Protein AF-A0A2P7AUW8-F1 (afdb_monomer_lite)

Organism: NCBI:txid1149773

Structure (mmCIF, N/CA/C/O backbone):
data_AF-A0A2P7AUW8-F1
#
_entry.id   AF-A0A2P7AUW8-F1
#
loop_
_atom_site.group_PDB
_atom_site.id
_atom_site.type_symbol
_atom_site.label_atom_id
_atom_site.label_alt_id
_atom_site.label_comp_id
_atom_site.label_asym_id
_atom_site.label_entity_id
_atom_site.label_seq_id
_atom_site.pdbx_PDB_ins_code
_atom_site.Cartn_x
_atom_site.Cartn_y
_atom_site.Cartn_z
_atom_site.occupancy
_atom_site.B_iso_or_equiv
_atom_site.auth_seq_id
_atom_site.auth_comp_id
_atom_site.auth_asym_id
_atom_site.auth_atom_id
_atom_site.pdbx_PDB_model_num
ATOM 1 N N . MET A 1 1 ? 1.286 -46.688 19.869 1.00 37.31 1 MET A N 1
ATOM 2 C CA . MET A 1 1 ? 1.796 -45.312 20.026 1.00 37.31 1 MET A CA 1
ATOM 3 C C . MET A 1 1 ? 1.889 -44.728 18.633 1.00 37.31 1 MET A C 1
ATOM 5 O O . MET A 1 1 ? 2.760 -45.142 17.884 1.00 37.31 1 MET A O 1
ATOM 9 N N . LEU A 1 2 ? 0.905 -43.917 18.247 1.00 33.56 2 LEU A N 1
ATOM 10 C CA . LEU A 1 2 ? 0.908 -43.191 16.979 1.00 33.56 2 LEU A CA 1
ATOM 11 C C . LEU A 1 2 ? 1.381 -41.776 17.293 1.00 33.56 2 LEU A C 1
ATOM 13 O O . LEU A 1 2 ? 0.767 -41.088 18.106 1.00 33.56 2 LEU A O 1
ATOM 17 N N . ASP A 1 3 ? 2.522 -41.433 16.713 1.00 31.91 3 ASP A N 1
ATOM 18 C CA . ASP A 1 3 ? 3.161 -40.131 16.798 1.00 31.91 3 ASP A CA 1
ATOM 19 C C . ASP A 1 3 ? 2.387 -39.161 15.895 1.00 31.91 3 ASP A C 1
ATOM 21 O O . ASP A 1 3 ? 2.374 -39.298 14.670 1.00 31.91 3 ASP A O 1
ATOM 25 N N . ASN A 1 4 ? 1.647 -38.244 16.517 1.00 38.72 4 ASN A N 1
ATOM 26 C CA . ASN A 1 4 ? 0.950 -37.160 15.836 1.00 38.72 4 ASN A CA 1
ATOM 27 C C . ASN A 1 4 ? 1.954 -36.026 15.625 1.00 38.72 4 ASN A C 1
ATOM 29 O O . ASN A 1 4 ? 2.014 -35.094 16.427 1.00 38.72 4 ASN A O 1
ATOM 33 N N . SER A 1 5 ? 2.736 -36.101 14.548 1.00 38.19 5 SER A N 1
ATOM 34 C CA . SER A 1 5 ? 3.552 -34.972 14.113 1.00 38.19 5 SER A CA 1
ATOM 35 C C . SER A 1 5 ? 2.637 -33.837 13.657 1.00 38.19 5 SER A C 1
ATOM 37 O O . SER A 1 5 ? 1.855 -33.972 12.712 1.00 38.19 5 SER A O 1
ATOM 39 N N . GLU A 1 6 ? 2.737 -32.740 14.391 1.00 37.38 6 GLU A N 1
ATOM 40 C CA . GLU A 1 6 ? 2.013 -31.490 14.253 1.00 37.38 6 GLU A CA 1
ATOM 41 C C . GLU A 1 6 ? 1.978 -30.986 12.804 1.00 37.38 6 GLU A C 1
ATOM 43 O O . GLU A 1 6 ? 3.002 -30.832 12.138 1.00 37.38 6 GLU A O 1
ATOM 48 N N . ASN A 1 7 ? 0.769 -30.665 12.334 1.00 37.12 7 ASN A N 1
ATOM 49 C CA . ASN A 1 7 ? 0.559 -29.814 11.172 1.00 37.12 7 ASN A CA 1
ATOM 50 C C . ASN A 1 7 ? 1.176 -28.440 11.463 1.00 37.12 7 ASN A C 1
ATOM 52 O O . ASN A 1 7 ? 0.519 -27.563 12.034 1.00 37.12 7 ASN A O 1
ATOM 56 N N . GLY A 1 8 ? 2.430 -28.257 11.054 1.00 34.75 8 GLY A N 1
ATOM 57 C CA . GLY A 1 8 ? 3.063 -26.957 10.922 1.00 34.75 8 GLY A CA 1
ATOM 58 C C . GLY A 1 8 ? 2.271 -26.122 9.926 1.00 34.75 8 GLY A C 1
ATOM 59 O O . GLY A 1 8 ? 2.509 -26.174 8.723 1.00 34.75 8 GLY A O 1
ATOM 60 N N . LYS A 1 9 ? 1.295 -25.359 10.423 1.00 35.97 9 LYS A N 1
ATOM 61 C CA . LYS A 1 9 ? 0.763 -24.211 9.696 1.00 35.97 9 LYS A CA 1
ATOM 62 C C . LYS A 1 9 ? 1.928 -23.242 9.561 1.00 35.97 9 LYS A C 1
ATOM 64 O O . LYS A 1 9 ? 2.207 -22.506 10.504 1.00 35.97 9 LYS A O 1
ATOM 69 N N . GLU A 1 10 ? 2.630 -23.287 8.430 1.00 35.06 10 GLU A N 1
ATOM 70 C CA . GLU A 1 10 ? 3.545 -22.218 8.050 1.00 35.06 10 GLU A CA 1
ATOM 71 C C . GLU A 1 10 ? 2.768 -20.910 8.174 1.00 35.06 10 GLU A C 1
ATOM 73 O O . GLU A 1 10 ? 1.783 -20.664 7.472 1.00 35.06 10 GLU A O 1
ATOM 78 N N . THR A 1 11 ? 3.154 -20.097 9.152 1.00 39.44 11 THR A N 1
ATOM 79 C CA . THR A 1 11 ? 2.700 -18.721 9.228 1.00 39.44 11 THR A CA 1
ATOM 80 C C . THR A 1 11 ? 3.088 -18.059 7.909 1.00 39.44 11 THR A C 1
ATOM 82 O O . THR A 1 11 ? 4.243 -18.197 7.494 1.00 39.44 11 THR A O 1
ATOM 85 N N . PRO A 1 12 ? 2.157 -17.378 7.215 1.00 44.75 12 PRO A N 1
ATOM 86 C CA . PRO A 1 12 ? 2.484 -16.717 5.963 1.00 44.75 12 PRO A CA 1
ATOM 87 C C . PRO A 1 12 ? 3.686 -15.805 6.195 1.00 44.75 12 PRO A C 1
ATOM 89 O O . PRO A 1 12 ? 3.695 -14.976 7.107 1.00 44.75 12 PRO A O 1
ATOM 92 N N . LYS A 1 13 ? 4.745 -16.038 5.423 1.00 58.53 13 LYS A N 1
ATOM 93 C CA . LYS A 1 13 ? 6.029 -15.371 5.602 1.00 58.53 13 LYS A CA 1
ATOM 94 C C . LYS A 1 13 ? 5.880 -13.931 5.113 1.00 58.53 13 LYS A C 1
ATOM 96 O O . LYS A 1 13 ? 5.975 -13.656 3.923 1.00 58.53 13 LYS A O 1
ATOM 101 N N . PHE A 1 14 ? 5.551 -13.022 6.024 1.00 76.94 14 PHE A N 1
ATOM 102 C CA . PHE A 1 14 ? 5.447 -11.598 5.711 1.00 76.94 14 PHE A CA 1
ATOM 103 C C . PHE A 1 14 ? 6.831 -11.011 5.438 1.00 76.94 14 PHE A C 1
ATOM 105 O O . PHE A 1 14 ? 7.835 -11.486 5.977 1.00 76.94 14 PHE A O 1
ATOM 112 N N . THR A 1 15 ? 6.887 -9.941 4.646 1.00 81.62 15 THR A N 1
ATOM 113 C CA . THR A 1 15 ? 8.135 -9.193 4.502 1.00 81.62 15 THR A CA 1
ATOM 114 C C . THR A 1 15 ? 8.471 -8.504 5.826 1.00 81.62 15 THR A C 1
ATOM 116 O O . THR A 1 15 ? 7.587 -8.045 6.558 1.00 81.62 15 THR A O 1
ATOM 119 N N . THR A 1 16 ? 9.761 -8.426 6.156 1.00 85.25 16 THR A N 1
ATOM 120 C CA . THR A 1 16 ? 10.225 -7.712 7.355 1.00 85.25 16 THR A CA 1
ATOM 121 C C . THR A 1 16 ? 9.757 -6.255 7.334 1.00 85.25 16 THR A C 1
ATOM 123 O O . THR A 1 16 ? 9.272 -5.763 8.350 1.00 85.25 16 THR A O 1
ATOM 126 N N . GLY A 1 17 ? 9.794 -5.608 6.160 1.00 86.50 17 GLY A N 1
ATOM 127 C CA . GLY A 1 17 ? 9.340 -4.230 5.979 1.00 86.50 17 GLY A CA 1
ATOM 128 C C . GLY A 1 17 ? 7.864 -4.026 6.331 1.00 86.50 17 GLY A C 1
ATOM 129 O O . GLY A 1 17 ? 7.540 -3.090 7.058 1.00 86.50 17 GLY A O 1
ATOM 130 N N . TYR A 1 18 ? 6.967 -4.912 5.883 1.00 92.25 18 TYR A N 1
ATOM 131 C CA . TYR A 1 18 ? 5.547 -4.842 6.252 1.00 92.25 18 TYR A CA 1
ATOM 132 C C . TYR A 1 18 ? 5.346 -4.966 7.771 1.00 92.25 18 TYR A C 1
ATOM 134 O O . TYR A 1 18 ? 4.628 -4.162 8.369 1.00 92.25 18 TYR A O 1
ATOM 142 N N . ASN A 1 19 ? 5.998 -5.947 8.403 1.00 90.88 19 ASN A N 1
ATOM 143 C CA . ASN A 1 19 ? 5.852 -6.192 9.841 1.00 90.88 19 ASN A CA 1
ATOM 144 C C . ASN A 1 19 ? 6.306 -4.995 10.679 1.00 90.88 19 ASN A C 1
ATOM 146 O O . ASN A 1 19 ? 5.606 -4.579 11.604 1.00 90.88 19 ASN A O 1
ATOM 150 N N . GLU A 1 20 ? 7.467 -4.430 10.352 1.00 90.81 20 GLU A N 1
ATOM 151 C CA . GLU A 1 20 ? 7.989 -3.244 11.028 1.00 90.81 20 GLU A CA 1
ATOM 152 C C . GLU A 1 20 ? 7.049 -2.052 10.833 1.00 90.81 20 GLU A C 1
ATOM 154 O O . GLU A 1 20 ? 6.682 -1.391 11.809 1.00 90.81 20 GLU A O 1
ATOM 159 N N . GLU A 1 21 ? 6.587 -1.826 9.599 1.00 92.44 21 GLU A N 1
ATOM 160 C CA . GLU A 1 21 ? 5.723 -0.697 9.272 1.00 92.44 21 GLU A CA 1
ATOM 161 C C . GLU A 1 21 ? 4.383 -0.762 10.022 1.00 92.44 21 GLU A C 1
ATOM 163 O O . GLU A 1 21 ? 3.926 0.270 10.512 1.00 92.44 21 GLU A O 1
ATOM 168 N N . PHE A 1 22 ? 3.751 -1.933 10.152 1.00 94.50 22 PHE A N 1
ATOM 169 C CA . PHE A 1 22 ? 2.433 -2.071 10.793 1.00 94.50 22 PHE A CA 1
ATOM 170 C C . PHE A 1 22 ? 2.474 -2.376 12.298 1.00 94.50 22 PHE A C 1
ATOM 172 O O . PHE A 1 22 ? 1.431 -2.330 12.955 1.00 94.50 22 PHE A O 1
ATOM 179 N N . SER A 1 23 ? 3.658 -2.587 12.878 1.00 93.69 23 SER A N 1
ATOM 180 C CA . SER A 1 23 ? 3.827 -2.854 14.316 1.00 93.69 23 SER A CA 1
ATOM 181 C C . SER A 1 23 ? 3.218 -1.772 15.222 1.00 93.69 23 SER A C 1
ATOM 183 O O . SER A 1 23 ? 2.702 -2.065 16.302 1.00 93.69 23 SER A O 1
ATOM 185 N N . ASN A 1 24 ? 3.217 -0.510 14.782 1.00 92.06 24 ASN A N 1
ATOM 186 C CA . ASN A 1 24 ? 2.641 0.601 15.539 1.00 92.06 24 ASN A CA 1
ATOM 187 C C . ASN A 1 24 ? 1.105 0.529 15.635 1.00 92.06 24 ASN A C 1
ATOM 189 O O . ASN A 1 24 ? 0.538 0.917 16.655 1.00 92.06 24 ASN A O 1
ATOM 193 N N . ILE A 1 25 ? 0.437 -0.004 14.612 1.00 93.56 25 ILE A N 1
ATOM 194 C CA . ILE A 1 25 ? -1.008 -0.253 14.614 1.00 93.56 25 ILE A CA 1
ATOM 195 C C . ILE A 1 25 ? -1.339 -1.377 15.596 1.00 93.56 25 ILE A C 1
ATOM 197 O O . ILE A 1 25 ? -2.260 -1.225 16.398 1.00 93.56 25 ILE A O 1
ATOM 201 N N . ASP A 1 26 ? -0.539 -2.446 15.628 1.00 94.06 26 ASP A N 1
ATOM 202 C CA . ASP A 1 26 ? -0.712 -3.525 16.608 1.00 94.06 26 ASP A CA 1
ATOM 203 C C . ASP A 1 26 ? -0.529 -3.031 18.048 1.00 94.06 26 ASP A C 1
ATOM 205 O O . ASP A 1 26 ? -1.269 -3.430 18.951 1.00 94.06 26 ASP A O 1
ATOM 209 N N . LEU A 1 27 ? 0.436 -2.135 18.278 1.00 93.25 27 LEU A N 1
ATOM 210 C CA . LEU A 1 27 ? 0.641 -1.509 19.585 1.00 93.25 27 LEU A CA 1
ATOM 211 C C . LEU A 1 27 ? -0.549 -0.640 20.001 1.00 93.25 27 LEU A C 1
ATOM 213 O O . LEU A 1 27 ? -0.935 -0.672 21.172 1.00 93.25 27 LEU A O 1
ATOM 217 N N . LEU A 1 28 ? -1.141 0.114 19.073 1.00 92.38 28 LEU A N 1
ATOM 218 C CA . LEU A 1 28 ? -2.316 0.940 19.349 1.00 92.38 28 LEU A CA 1
ATOM 219 C C . LEU A 1 28 ? -3.551 0.089 19.646 1.00 92.38 28 LEU A C 1
ATOM 221 O O . LEU A 1 28 ? -4.229 0.355 20.636 1.00 92.38 28 LEU A O 1
ATOM 225 N N . LEU A 1 29 ? -3.803 -0.956 18.853 1.00 92.50 29 LEU A N 1
ATOM 226 C CA . LEU A 1 29 ? -4.910 -1.892 19.074 1.00 92.50 29 LEU A CA 1
ATOM 227 C C . LEU A 1 29 ? -4.827 -2.572 20.448 1.00 92.50 29 LEU A C 1
ATOM 229 O O . LEU A 1 29 ? -5.853 -2.788 21.086 1.00 92.50 29 LEU A O 1
ATOM 233 N N . LYS A 1 30 ? -3.615 -2.884 20.925 1.00 91.75 30 LYS A N 1
ATOM 234 C CA . LYS A 1 30 ? -3.402 -3.544 22.224 1.00 91.75 30 LYS A CA 1
ATOM 235 C C . LYS A 1 30 ? -3.502 -2.601 23.422 1.00 91.75 30 LYS A C 1
ATOM 237 O O . LYS A 1 30 ? -3.983 -3.013 24.473 1.00 91.75 30 LYS A O 1
ATOM 242 N N . ASN A 1 31 ? -3.000 -1.371 23.297 1.00 88.31 31 ASN A N 1
ATOM 243 C CA . ASN A 1 31 ? -2.715 -0.524 24.464 1.00 88.31 31 ASN A CA 1
ATOM 244 C C . ASN A 1 31 ? -3.582 0.737 24.561 1.00 88.31 31 ASN A C 1
ATOM 246 O O . ASN A 1 31 ? -3.630 1.367 25.619 1.00 88.31 31 ASN A O 1
ATOM 250 N N . SER A 1 32 ? -4.240 1.147 23.478 1.00 86.56 32 SER A N 1
ATOM 251 C CA . SER A 1 32 ? -4.985 2.403 23.459 1.00 86.56 32 SER A CA 1
ATOM 252 C C . SER A 1 32 ? -6.368 2.256 24.087 1.00 86.56 32 SER A C 1
ATOM 254 O O . SER A 1 32 ? -7.106 1.314 23.813 1.00 86.56 32 SER A O 1
ATOM 256 N N . LYS A 1 33 ? -6.749 3.252 24.891 1.00 86.25 33 LYS A N 1
ATOM 257 C CA . LYS A 1 33 ? -8.118 3.440 25.407 1.00 86.25 33 LYS A CA 1
ATOM 258 C C . LYS A 1 33 ? -8.813 4.645 24.763 1.00 86.25 33 LYS A C 1
ATOM 260 O O . LYS A 1 33 ? -9.799 5.150 25.291 1.00 86.25 33 LYS A O 1
ATOM 265 N N . SER A 1 34 ? -8.257 5.154 23.662 1.00 86.25 34 SER A N 1
ATOM 266 C CA . SER A 1 34 ? -8.772 6.332 22.964 1.00 86.25 34 SER A CA 1
ATOM 267 C C . SER A 1 34 ? -10.167 6.063 22.407 1.00 86.25 34 SER A C 1
ATOM 269 O O . SER A 1 34 ? -10.382 5.076 21.707 1.00 86.25 34 SER A O 1
ATOM 271 N N . SER A 1 35 ? -11.099 6.995 22.618 1.00 82.25 35 SER A N 1
ATOM 272 C CA . SER A 1 35 ? -12.403 6.979 21.941 1.00 82.25 35 SER A CA 1
ATOM 273 C C . SER A 1 35 ? -12.293 7.181 20.425 1.00 82.25 35 SER A C 1
ATOM 275 O O . SER A 1 35 ? -13.258 6.946 19.704 1.00 82.25 35 SER A O 1
ATOM 277 N N . LYS A 1 36 ? -11.115 7.589 19.933 1.00 86.69 36 LYS A N 1
ATOM 278 C CA . LYS A 1 36 ? -10.803 7.791 18.512 1.00 86.69 36 LYS A CA 1
ATOM 279 C C . LYS A 1 36 ? -10.001 6.644 17.900 1.00 86.69 36 LYS A C 1
ATOM 281 O O . LYS A 1 36 ? -9.593 6.758 16.750 1.00 86.69 36 LYS A O 1
ATOM 286 N N . LEU A 1 37 ? -9.814 5.537 18.628 1.00 90.81 37 LEU A N 1
ATOM 287 C CA . LEU A 1 37 ? -8.972 4.421 18.194 1.00 90.81 37 LEU A CA 1
ATOM 288 C C . LEU A 1 37 ? -9.286 3.967 16.762 1.00 90.81 37 LEU A C 1
ATOM 290 O O . LEU A 1 37 ? -8.371 3.844 15.961 1.00 90.81 37 LEU A O 1
ATOM 294 N N . GLY A 1 38 ? -10.562 3.784 16.410 1.00 91.06 38 GLY A N 1
ATOM 295 C CA . GLY A 1 38 ? -10.936 3.362 15.056 1.00 91.06 38 GLY A CA 1
ATOM 296 C C . GLY A 1 38 ? -10.462 4.335 13.972 1.00 91.06 38 GLY A C 1
ATOM 297 O O . GLY A 1 38 ? -9.912 3.909 12.959 1.00 91.06 38 GLY A O 1
ATOM 298 N N . VAL A 1 39 ? -10.599 5.643 14.212 1.00 89.94 39 VAL A N 1
ATOM 299 C CA . VAL A 1 39 ? -10.126 6.690 13.292 1.00 89.94 39 VAL A CA 1
ATOM 300 C C . VAL A 1 39 ? -8.604 6.670 13.195 1.00 89.94 39 VAL A C 1
ATOM 302 O O . VAL A 1 39 ? -8.073 6.715 12.087 1.00 89.94 39 VAL A O 1
ATOM 305 N N . ASP A 1 40 ? -7.907 6.555 14.325 1.00 91.44 40 ASP A N 1
ATOM 306 C CA . ASP A 1 40 ? -6.444 6.529 14.373 1.00 91.44 40 ASP A CA 1
ATOM 307 C C . ASP A 1 40 ? -5.890 5.324 13.590 1.00 91.44 40 ASP A C 1
ATOM 309 O O . ASP A 1 40 ? -5.020 5.482 12.729 1.00 91.44 40 ASP A O 1
ATOM 313 N N . ILE A 1 41 ? -6.439 4.125 13.829 1.00 95.12 41 ILE A N 1
ATOM 314 C CA . ILE A 1 41 ? -6.034 2.890 13.141 1.00 95.12 41 ILE A CA 1
ATOM 315 C C . ILE A 1 41 ? -6.315 2.975 11.640 1.00 95.12 41 ILE A C 1
ATOM 317 O O . ILE A 1 41 ? -5.444 2.636 10.831 1.00 95.12 41 ILE A O 1
ATOM 321 N N . PHE A 1 42 ? -7.496 3.464 11.256 1.00 94.31 42 PHE A N 1
ATOM 322 C CA . PHE A 1 42 ? -7.854 3.659 9.855 1.00 94.31 42 PHE A CA 1
ATOM 323 C C . PHE A 1 42 ? -6.892 4.627 9.155 1.00 94.31 42 PHE A C 1
ATOM 325 O O . PHE A 1 42 ? -6.329 4.294 8.111 1.00 94.31 42 PHE A O 1
ATOM 332 N N . CYS A 1 43 ? -6.650 5.800 9.745 1.00 92.31 43 CYS A N 1
ATOM 333 C CA . CYS A 1 43 ? -5.800 6.828 9.146 1.00 92.31 43 CYS A CA 1
ATOM 334 C C . CYS A 1 43 ? -4.357 6.344 8.984 1.00 92.31 43 CYS A C 1
ATOM 336 O O . CYS A 1 43 ? -3.759 6.537 7.925 1.00 92.31 43 CYS A O 1
ATOM 338 N N . LEU A 1 44 ? -3.802 5.685 10.005 1.00 94.50 44 LEU A N 1
ATOM 339 C CA . LEU A 1 44 ? -2.457 5.118 9.932 1.00 94.50 44 LEU A CA 1
ATOM 340 C C . LEU A 1 44 ? -2.361 4.030 8.862 1.00 94.50 44 LEU A C 1
ATOM 342 O O . LEU A 1 44 ? -1.398 4.026 8.097 1.00 94.50 44 LEU A O 1
ATOM 346 N N . SER A 1 45 ? -3.357 3.147 8.773 1.00 95.75 45 SER A N 1
ATOM 347 C CA . SER A 1 45 ? -3.375 2.082 7.763 1.00 95.75 45 SER A CA 1
ATOM 348 C C . SER A 1 45 ? -3.458 2.656 6.350 1.00 95.75 45 SER A C 1
ATOM 350 O O . SER A 1 45 ? -2.712 2.234 5.468 1.00 95.75 45 SER A O 1
ATOM 352 N N . TRP A 1 46 ? -4.295 3.677 6.149 1.00 94.19 46 TRP A N 1
ATOM 353 C CA . TRP A 1 46 ? -4.434 4.353 4.862 1.00 94.19 46 TRP A CA 1
ATOM 354 C C . TRP A 1 46 ? -3.149 5.066 4.424 1.00 94.19 46 TRP A C 1
ATOM 356 O O . TRP A 1 46 ? -2.678 4.860 3.307 1.00 94.19 46 TRP A O 1
ATOM 366 N N . ILE A 1 47 ? -2.537 5.861 5.311 1.00 91.38 47 ILE A N 1
ATOM 367 C CA . ILE A 1 47 ? -1.280 6.573 5.017 1.00 91.38 47 ILE A CA 1
ATOM 368 C C . ILE A 1 47 ? -0.173 5.580 4.637 1.00 91.38 47 ILE A C 1
ATOM 370 O O . ILE A 1 47 ? 0.610 5.838 3.720 1.00 91.38 47 ILE A O 1
ATOM 374 N N . LYS A 1 48 ? -0.114 4.427 5.312 1.00 94.00 48 LYS A N 1
ATOM 375 C CA . LYS A 1 48 ? 0.853 3.362 5.014 1.00 94.00 48 LYS A CA 1
ATOM 376 C C . LYS A 1 48 ? 0.596 2.709 3.658 1.00 94.00 48 LYS A C 1
ATOM 378 O O . LYS A 1 48 ? 1.554 2.511 2.914 1.00 94.00 48 LYS A O 1
ATOM 383 N N . ALA A 1 49 ? -0.663 2.461 3.299 1.00 93.44 49 ALA A N 1
ATOM 384 C CA . ALA A 1 49 ? -1.035 1.954 1.978 1.00 93.44 49 ALA A CA 1
ATOM 385 C C . ALA A 1 49 ? -0.645 2.932 0.854 1.00 93.44 49 ALA A C 1
ATOM 387 O O . ALA A 1 49 ? -0.010 2.541 -0.128 1.00 93.44 49 ALA A O 1
ATOM 388 N N . GLU A 1 50 ? -0.945 4.226 1.014 1.00 89.88 50 GLU A N 1
ATOM 389 C CA . GLU A 1 50 ? -0.533 5.263 0.056 1.00 89.88 50 GLU A CA 1
ATOM 390 C C . GLU A 1 50 ? 0.993 5.339 -0.074 1.00 89.88 50 GLU A C 1
ATOM 392 O O . GLU A 1 50 ? 1.525 5.451 -1.184 1.00 89.88 50 GLU A O 1
ATOM 397 N N . ARG A 1 51 ? 1.710 5.255 1.053 1.00 89.31 51 ARG A N 1
ATOM 398 C CA . ARG A 1 51 ? 3.176 5.259 1.080 1.00 89.31 51 ARG A CA 1
ATOM 399 C C . ARG A 1 51 ? 3.756 4.041 0.362 1.00 89.31 51 ARG A C 1
ATOM 401 O O . ARG A 1 51 ? 4.679 4.224 -0.430 1.00 89.31 51 ARG A O 1
ATOM 408 N N . GLN A 1 52 ? 3.219 2.843 0.591 1.00 92.62 52 GLN A N 1
ATOM 409 C CA . GLN A 1 52 ? 3.654 1.618 -0.085 1.00 92.62 52 GLN A CA 1
ATOM 410 C C . GLN A 1 52 ? 3.508 1.747 -1.602 1.00 92.62 52 GLN A C 1
ATOM 412 O O . GLN A 1 52 ? 4.477 1.559 -2.335 1.00 92.62 52 GLN A O 1
ATOM 417 N N . MET A 1 53 ? 2.316 2.133 -2.067 1.00 89.25 53 MET A N 1
ATOM 418 C CA . MET A 1 53 ? 2.008 2.281 -3.491 1.00 89.25 53 MET A CA 1
ATOM 419 C C . MET A 1 53 ? 2.906 3.318 -4.160 1.00 89.25 53 MET A C 1
ATOM 421 O O . MET A 1 53 ? 3.456 3.067 -5.231 1.00 89.25 53 MET A O 1
ATOM 425 N N . ARG A 1 54 ? 3.125 4.458 -3.494 1.00 85.31 54 ARG A N 1
ATOM 426 C CA . ARG A 1 54 ? 4.066 5.477 -3.963 1.00 85.31 54 ARG A CA 1
ATOM 427 C C . ARG A 1 54 ? 5.476 4.905 -4.078 1.00 85.31 54 ARG A C 1
ATOM 429 O O . ARG A 1 54 ? 6.104 5.072 -5.114 1.00 85.31 54 ARG A O 1
ATOM 436 N N . LYS A 1 55 ? 5.988 4.230 -3.045 1.00 86.50 55 LYS A N 1
ATOM 437 C CA . LYS A 1 55 ? 7.357 3.686 -3.043 1.00 86.50 55 LYS A CA 1
ATOM 438 C C . LYS A 1 55 ? 7.544 2.593 -4.097 1.00 86.50 55 LYS A C 1
ATOM 440 O O . LYS A 1 55 ? 8.563 2.613 -4.782 1.00 86.50 55 LYS A O 1
ATOM 445 N N . LEU A 1 56 ? 6.571 1.696 -4.268 1.00 87.00 56 LEU A N 1
ATOM 446 C CA . LEU A 1 56 ? 6.575 0.682 -5.328 1.00 87.00 56 LEU A CA 1
ATOM 447 C C . LEU A 1 56 ? 6.624 1.323 -6.712 1.00 87.00 56 LEU A C 1
ATOM 449 O O . LEU A 1 56 ? 7.513 1.012 -7.500 1.00 87.00 56 LEU A O 1
ATOM 453 N N . PHE A 1 57 ? 5.720 2.265 -6.980 1.00 83.88 57 PHE A N 1
ATOM 454 C CA . PHE A 1 57 ? 5.699 2.995 -8.243 1.00 83.88 57 PHE A CA 1
ATOM 455 C C . PHE A 1 57 ? 7.023 3.722 -8.509 1.00 83.88 57 PHE A C 1
ATOM 457 O O . PHE A 1 57 ? 7.585 3.586 -9.591 1.00 83.88 57 PHE A O 1
ATOM 464 N N . MET A 1 58 ? 7.557 4.445 -7.519 1.00 79.50 58 MET A N 1
ATOM 465 C CA . MET A 1 58 ? 8.841 5.141 -7.650 1.00 79.50 58 MET A CA 1
ATOM 466 C C . MET A 1 58 ? 9.983 4.169 -7.944 1.00 79.50 58 MET A C 1
ATOM 468 O O . MET A 1 58 ? 10.826 4.460 -8.788 1.00 79.50 58 MET A O 1
ATOM 472 N N . CYS A 1 59 ? 10.010 3.019 -7.270 1.00 81.31 59 CYS A N 1
ATOM 473 C CA . CYS A 1 59 ? 11.008 1.989 -7.517 1.00 81.31 59 CYS A CA 1
ATOM 474 C C . CYS A 1 59 ? 10.940 1.508 -8.972 1.00 81.31 59 CYS A C 1
ATOM 476 O O . CYS A 1 59 ? 11.941 1.587 -9.681 1.00 81.31 59 CYS A O 1
ATOM 478 N N . LEU A 1 60 ? 9.752 1.114 -9.442 1.00 79.38 60 LEU A N 1
ATOM 479 C CA . LEU A 1 60 ? 9.521 0.669 -10.820 1.00 79.38 60 LEU A CA 1
ATOM 480 C C . LEU A 1 60 ? 9.897 1.746 -11.843 1.00 79.38 60 LEU A C 1
ATOM 482 O O . LEU A 1 60 ? 10.568 1.456 -12.831 1.00 79.38 60 LEU A O 1
ATOM 486 N N . ALA A 1 61 ? 9.520 2.998 -11.582 1.00 75.19 61 ALA A N 1
ATOM 487 C CA . ALA A 1 61 ? 9.862 4.119 -12.441 1.00 75.19 61 ALA A CA 1
ATOM 488 C C . ALA A 1 61 ? 11.390 4.257 -12.543 1.00 75.19 61 ALA A C 1
ATOM 490 O O . ALA A 1 61 ? 11.923 4.231 -13.650 1.00 75.19 61 ALA A O 1
ATOM 491 N N . TYR A 1 62 ? 12.110 4.301 -11.414 1.00 73.31 62 TYR A N 1
ATOM 492 C CA . TYR A 1 62 ? 13.577 4.413 -11.383 1.00 73.31 62 TYR A CA 1
ATOM 493 C C . TYR A 1 62 ? 14.325 3.204 -11.945 1.00 73.31 62 TYR A C 1
ATOM 495 O O . TYR A 1 62 ? 15.445 3.374 -12.424 1.00 73.31 62 TYR A O 1
ATOM 503 N N . GLN A 1 63 ? 13.746 2.003 -11.888 1.00 71.56 63 GLN A N 1
ATOM 504 C CA . GLN A 1 63 ? 14.337 0.833 -12.536 1.00 71.56 63 GLN A CA 1
ATOM 505 C C . GLN A 1 63 ? 14.087 0.816 -14.050 1.00 71.56 63 GLN A C 1
ATOM 507 O O . GLN A 1 63 ? 14.859 0.180 -14.762 1.00 71.56 63 GLN A O 1
ATOM 512 N N . SER A 1 64 ? 13.050 1.501 -14.552 1.00 67.44 64 SER A N 1
ATOM 513 C CA . SER A 1 64 ? 12.743 1.526 -15.984 1.00 67.44 64 SER A CA 1
ATOM 514 C C . SER A 1 64 ? 13.882 2.148 -16.795 1.00 67.44 64 SER A C 1
ATOM 516 O O . SER A 1 64 ? 14.349 3.259 -16.521 1.00 67.44 64 SER A O 1
ATOM 518 N N . ASP A 1 65 ? 14.297 1.449 -17.856 1.00 61.31 65 ASP A N 1
ATOM 519 C CA . ASP A 1 65 ? 15.249 1.984 -18.837 1.00 61.31 65 ASP A CA 1
ATOM 520 C C . ASP A 1 65 ? 14.702 3.275 -19.497 1.00 61.31 65 ASP A C 1
ATOM 522 O O . ASP A 1 65 ? 15.471 4.094 -19.993 1.00 61.31 65 ASP A O 1
ATOM 526 N N . LEU A 1 66 ? 13.389 3.523 -19.394 1.00 57.31 66 LEU A N 1
ATOM 527 C CA . LEU A 1 66 ? 12.689 4.729 -19.846 1.00 57.31 66 LEU A CA 1
ATOM 528 C C . LEU A 1 66 ? 13.157 6.008 -19.135 1.00 57.31 66 LEU A C 1
ATOM 530 O O . LEU A 1 66 ? 13.254 7.047 -19.779 1.00 57.31 66 LEU A O 1
ATOM 534 N N . ILE A 1 67 ? 13.502 5.951 -17.841 1.00 57.69 67 ILE A N 1
ATOM 535 C CA . ILE A 1 67 ? 14.085 7.107 -17.128 1.00 57.69 67 ILE A CA 1
ATOM 536 C C . ILE A 1 67 ? 15.521 7.367 -17.583 1.00 57.69 67 ILE A C 1
ATOM 538 O O . ILE A 1 67 ? 15.949 8.518 -17.704 1.00 57.69 67 ILE A O 1
ATOM 542 N N . SER A 1 68 ? 16.266 6.294 -17.849 1.00 56.12 68 SER A N 1
ATOM 543 C CA . SER A 1 68 ? 17.637 6.394 -18.353 1.00 56.12 68 SER A CA 1
ATOM 544 C C . SER A 1 68 ? 17.679 6.920 -19.791 1.00 56.12 68 SER A C 1
ATOM 546 O O . SER A 1 68 ? 18.637 7.600 -20.144 1.00 56.12 68 SER A O 1
ATOM 548 N N . ALA A 1 69 ? 16.624 6.670 -20.573 1.00 55.19 69 ALA A N 1
ATOM 549 C CA . ALA A 1 69 ? 16.428 7.157 -21.938 1.00 55.19 69 ALA A CA 1
ATOM 550 C C . ALA A 1 69 ? 15.910 8.607 -22.034 1.00 55.19 69 ALA A C 1
ATOM 552 O O . ALA A 1 69 ? 15.742 9.121 -23.136 1.00 55.19 69 ALA A O 1
ATOM 553 N N . LEU A 1 70 ? 15.644 9.290 -20.911 1.00 61.03 70 LEU A N 1
ATOM 554 C CA . LEU A 1 70 ? 15.359 10.727 -20.936 1.00 61.03 70 LEU A CA 1
ATOM 555 C C . LEU A 1 70 ? 16.653 11.490 -21.250 1.00 61.03 70 LEU A C 1
ATOM 557 O O . LEU A 1 70 ? 17.558 11.580 -20.412 1.00 61.03 70 LEU A O 1
ATOM 561 N N . ASP A 1 71 ? 16.729 12.036 -22.460 1.00 55.44 71 ASP A N 1
ATOM 562 C CA . ASP A 1 71 ? 17.932 12.682 -22.984 1.00 55.44 71 ASP A CA 1
ATOM 563 C C . ASP A 1 71 ? 18.168 14.083 -22.403 1.00 55.44 71 ASP A C 1
ATOM 565 O O . ASP A 1 71 ? 19.320 14.500 -22.271 1.00 55.44 71 ASP A O 1
ATOM 569 N N . SER A 1 72 ? 17.122 14.815 -21.994 1.00 62.47 72 SER A N 1
ATOM 570 C CA . SER A 1 72 ? 17.303 16.172 -21.461 1.00 62.47 72 SER A CA 1
ATOM 571 C C . SER A 1 72 ? 17.228 16.252 -19.924 1.00 62.47 72 SER A C 1
ATOM 573 O O . SER A 1 72 ? 16.351 15.646 -19.295 1.00 62.47 72 SER A O 1
ATOM 575 N N . PRO A 1 73 ? 18.088 17.073 -19.284 1.00 63.25 73 PRO A N 1
ATOM 576 C CA . PRO A 1 73 ? 17.953 17.421 -17.868 1.00 63.25 73 PRO A CA 1
ATOM 577 C C . PRO A 1 73 ? 16.565 17.979 -17.527 1.00 63.25 73 PRO A C 1
ATOM 579 O O . PRO A 1 73 ? 16.043 17.712 -16.452 1.00 63.25 73 PRO A O 1
ATOM 582 N N . THR A 1 74 ? 15.935 18.702 -18.457 1.00 62.66 74 THR A N 1
ATOM 583 C CA . THR A 1 74 ? 14.595 19.275 -18.289 1.00 62.66 74 THR A CA 1
ATOM 584 C C . THR A 1 74 ? 13.512 18.206 -18.188 1.00 62.66 74 THR A C 1
ATOM 586 O O . THR A 1 74 ? 12.627 18.331 -17.350 1.00 62.66 74 THR A O 1
ATOM 589 N N . GLU A 1 75 ? 13.570 17.143 -18.989 1.00 61.06 75 GLU A N 1
ATOM 590 C CA . GLU A 1 75 ? 12.604 16.040 -18.911 1.00 61.06 75 GLU A CA 1
ATOM 591 C C . GLU A 1 75 ? 12.782 15.214 -17.638 1.00 61.06 75 GLU A C 1
ATOM 593 O O . GLU A 1 75 ? 11.789 14.816 -17.027 1.00 61.06 75 GLU A O 1
ATOM 598 N N . LYS A 1 76 ? 14.031 15.018 -17.197 1.00 63.81 76 LYS A N 1
ATOM 599 C CA . LYS A 1 76 ? 14.331 14.396 -15.900 1.00 63.81 76 LYS A CA 1
ATOM 600 C C . LYS A 1 76 ? 13.772 15.226 -14.751 1.00 63.81 76 LYS A C 1
ATOM 602 O O . LYS A 1 76 ? 13.051 14.675 -13.928 1.00 63.81 76 LYS A O 1
ATOM 607 N N . THR A 1 77 ? 14.007 16.538 -14.740 1.00 65.88 77 THR A N 1
ATOM 608 C CA . THR A 1 77 ? 13.445 17.445 -13.729 1.00 65.88 77 THR A CA 1
ATOM 609 C C . THR A 1 77 ? 11.923 17.486 -13.789 1.00 65.88 77 THR A C 1
ATOM 611 O O . THR A 1 77 ? 11.285 17.387 -12.753 1.00 65.88 77 THR A O 1
ATOM 614 N N . LEU A 1 78 ? 11.310 17.558 -14.976 1.00 62.53 78 LEU A N 1
ATOM 615 C CA . LEU A 1 78 ? 9.852 17.582 -15.114 1.00 62.53 78 LEU A CA 1
ATOM 616 C C . LEU A 1 78 ? 9.223 16.286 -14.596 1.00 62.53 78 LEU A C 1
ATOM 618 O O . LEU A 1 78 ? 8.178 16.325 -13.951 1.00 62.53 78 LEU A O 1
ATOM 622 N N . MET A 1 79 ? 9.848 15.144 -14.873 1.00 66.06 79 MET A N 1
ATOM 623 C CA . MET A 1 79 ? 9.406 13.857 -14.362 1.00 66.06 79 MET A CA 1
ATOM 624 C C . MET A 1 79 ? 9.636 13.753 -12.857 1.00 66.06 79 MET A C 1
ATOM 626 O O . MET A 1 79 ? 8.711 13.378 -12.151 1.00 66.06 79 MET A O 1
ATOM 630 N N . GLU A 1 80 ? 10.808 14.115 -12.339 1.00 65.75 80 GLU A N 1
ATOM 631 C CA . GLU A 1 80 ? 11.049 14.166 -10.895 1.00 65.75 80 GLU A CA 1
ATOM 632 C C . GLU A 1 80 ? 10.052 15.088 -10.194 1.00 65.75 80 GLU A C 1
ATOM 634 O O . GLU A 1 80 ? 9.502 14.713 -9.165 1.00 65.75 80 GLU A O 1
ATOM 639 N N . ASP A 1 81 ? 9.750 16.243 -10.778 1.00 63.03 81 ASP A N 1
ATOM 640 C CA . ASP A 1 81 ? 8.731 17.159 -10.293 1.00 63.03 81 ASP A CA 1
ATOM 641 C C . ASP A 1 81 ? 7.338 16.548 -10.408 1.00 63.03 81 ASP A C 1
ATOM 643 O O . ASP A 1 81 ? 6.552 16.731 -9.493 1.00 63.03 81 ASP A O 1
ATOM 647 N N . HIS A 1 82 ? 6.996 15.775 -11.443 1.00 59.25 82 HIS A N 1
ATOM 648 C CA . HIS A 1 82 ? 5.712 15.055 -11.505 1.00 59.25 82 HIS A CA 1
ATOM 649 C C . HIS A 1 82 ? 5.625 13.964 -10.443 1.00 59.25 82 HIS A C 1
ATOM 651 O O . HIS A 1 82 ? 4.612 13.858 -9.762 1.00 59.25 82 HIS A O 1
ATOM 657 N N . LEU A 1 83 ? 6.693 13.194 -10.259 1.00 60.44 83 LEU A N 1
ATOM 658 C CA . LEU A 1 83 ? 6.804 12.133 -9.267 1.00 60.44 83 LEU A CA 1
ATOM 659 C C . LEU A 1 83 ? 6.789 12.689 -7.826 1.00 60.44 83 LEU A C 1
ATOM 661 O O . LEU A 1 83 ? 6.215 12.070 -6.928 1.00 60.44 83 LEU A O 1
ATOM 665 N N . ARG A 1 84 ? 7.371 13.878 -7.598 1.00 55.97 84 ARG A N 1
ATOM 666 C CA . ARG A 1 84 ? 7.386 14.595 -6.306 1.00 55.97 84 ARG A CA 1
ATOM 667 C C . ARG A 1 84 ? 6.097 15.375 -6.044 1.00 55.97 84 ARG A C 1
ATOM 669 O O . ARG A 1 84 ? 5.549 15.282 -4.950 1.00 55.97 84 ARG A O 1
ATOM 676 N N . SER A 1 85 ? 5.616 16.139 -7.026 1.00 50.97 85 SER A N 1
ATOM 677 C CA . SER A 1 85 ? 4.400 16.972 -6.944 1.00 50.97 85 SER A CA 1
ATOM 678 C C . SER A 1 85 ? 3.115 16.168 -7.068 1.00 50.97 85 SER A C 1
ATOM 680 O O . SER A 1 85 ? 2.039 16.718 -6.833 1.00 50.97 85 SER A O 1
ATOM 682 N N . ALA A 1 86 ? 3.234 14.886 -7.422 1.00 48.03 86 ALA A N 1
ATOM 683 C CA . ALA A 1 86 ? 2.177 13.911 -7.561 1.00 48.03 86 ALA A CA 1
ATOM 684 C C . ALA A 1 86 ? 1.118 14.032 -6.456 1.00 48.03 86 ALA A C 1
ATOM 686 O O . ALA A 1 86 ? 1.114 13.305 -5.458 1.00 48.03 86 ALA A O 1
ATOM 687 N N . ARG A 1 87 ? 0.103 14.832 -6.783 1.00 50.19 87 ARG A N 1
ATOM 688 C CA . ARG A 1 87 ? -1.321 14.580 -6.547 1.00 50.19 87 ARG A CA 1
ATOM 689 C C . ARG A 1 87 ? -1.785 13.317 -7.292 1.00 50.19 87 ARG A C 1
ATOM 691 O O . ARG A 1 87 ? -2.937 13.223 -7.692 1.00 50.19 87 ARG A O 1
ATOM 698 N N . VAL A 1 88 ? -0.881 12.363 -7.522 1.00 52.06 88 VAL A N 1
ATOM 699 C CA . VAL A 1 88 ? -1.194 11.027 -8.000 1.00 52.06 88 VAL A CA 1
ATOM 700 C C . VAL A 1 88 ? -1.846 10.366 -6.801 1.00 52.06 88 VAL A C 1
ATOM 702 O O . VAL A 1 88 ? -1.188 9.907 -5.869 1.00 52.06 88 VAL A O 1
ATOM 705 N N . TYR A 1 89 ? -3.169 10.452 -6.764 1.00 62.00 89 TYR A N 1
ATOM 706 C CA . TYR A 1 89 ? -3.966 9.691 -5.824 1.00 62.00 89 TYR A CA 1
ATOM 707 C C . TYR A 1 89 ? -3.709 8.205 -6.056 1.00 62.00 89 TYR A C 1
ATOM 709 O O . TYR A 1 89 ? -3.221 7.803 -7.114 1.00 62.00 89 TYR A O 1
ATOM 717 N N . LEU A 1 90 ? -4.075 7.382 -5.076 1.00 69.94 90 LEU A N 1
ATOM 718 C CA . LEU A 1 90 ? -3.904 5.932 -5.106 1.00 69.94 90 LEU A CA 1
ATOM 719 C C . LEU A 1 90 ? -4.199 5.302 -6.486 1.00 69.94 90 LEU A C 1
ATOM 721 O O . LEU A 1 90 ? -3.446 4.446 -6.934 1.00 69.94 90 LEU A O 1
ATOM 725 N N . GLY A 1 91 ? -5.223 5.786 -7.201 1.00 70.69 91 GLY A N 1
ATOM 726 C CA . GLY A 1 91 ? -5.564 5.355 -8.562 1.00 70.69 91 GLY A CA 1
ATOM 727 C C . GLY A 1 91 ? -4.444 5.500 -9.602 1.00 70.69 91 GLY A C 1
ATOM 728 O O . GLY A 1 91 ? -4.201 4.564 -10.354 1.00 70.69 91 GLY A O 1
ATOM 729 N N . GLY A 1 92 ? -3.711 6.613 -9.631 1.00 71.94 92 GLY A N 1
ATOM 730 C CA . GLY A 1 92 ? -2.634 6.785 -10.610 1.00 71.94 92 GLY A CA 1
ATOM 731 C C . GLY A 1 92 ? -1.383 5.959 -10.282 1.00 71.94 92 GLY A C 1
ATOM 732 O O . GLY A 1 92 ? -0.716 5.476 -11.192 1.00 71.94 92 GLY A O 1
ATOM 733 N N . PHE A 1 93 ? -1.101 5.695 -8.998 1.00 81.12 93 PHE A N 1
ATOM 734 C CA . PHE A 1 93 ? -0.036 4.752 -8.624 1.00 81.12 93 PHE A CA 1
ATOM 735 C C . PHE A 1 93 ? -0.391 3.321 -9.016 1.00 81.12 93 PHE A C 1
ATOM 737 O O . PHE A 1 93 ? 0.482 2.571 -9.436 1.00 81.12 93 PHE A O 1
ATOM 744 N N . ARG A 1 94 ? -1.670 2.949 -8.904 1.00 85.19 94 ARG A N 1
ATOM 745 C CA . ARG A 1 94 ? -2.168 1.631 -9.303 1.00 85.19 94 ARG A CA 1
ATOM 746 C C . ARG A 1 94 ? -1.919 1.359 -10.779 1.00 85.19 94 ARG A C 1
ATOM 748 O O . ARG A 1 94 ? -1.260 0.376 -11.092 1.00 85.19 94 ARG A O 1
ATOM 755 N N . VAL A 1 95 ? -2.378 2.260 -11.645 1.00 79.19 95 VAL A N 1
ATOM 756 C CA . VAL A 1 95 ? -2.156 2.155 -13.095 1.00 79.19 95 VAL A CA 1
ATOM 757 C C . VAL A 1 95 ? -0.657 2.133 -13.401 1.00 79.19 95 VAL A C 1
ATOM 759 O O . VAL A 1 95 ? -0.185 1.247 -14.103 1.00 79.19 95 VAL A O 1
ATOM 762 N N . GLY A 1 96 ? 0.121 3.023 -12.780 1.00 76.50 96 GLY A N 1
ATOM 763 C CA . GLY A 1 96 ? 1.564 3.087 -13.009 1.00 76.50 96 GLY A CA 1
ATOM 764 C C . GLY A 1 96 ? 2.316 1.828 -12.604 1.00 76.50 96 GLY A C 1
ATOM 765 O O . GLY A 1 96 ? 3.253 1.436 -13.291 1.00 76.50 96 GLY A O 1
ATOM 766 N N . ILE A 1 97 ? 1.912 1.174 -11.514 1.00 84.69 97 ILE A N 1
ATOM 767 C CA . ILE A 1 97 ? 2.471 -0.122 -11.127 1.00 84.69 97 ILE A CA 1
ATOM 768 C C . ILE A 1 97 ? 2.142 -1.168 -12.191 1.00 84.69 97 ILE A C 1
ATOM 770 O O . ILE A 1 97 ? 3.044 -1.896 -12.597 1.00 84.69 97 ILE A O 1
ATOM 774 N N . GLU A 1 98 ? 0.900 -1.237 -12.673 1.00 85.19 98 GLU A N 1
ATOM 775 C CA . GLU A 1 98 ? 0.512 -2.238 -13.673 1.00 85.19 98 GLU A CA 1
ATOM 776 C C . GLU A 1 98 ? 1.192 -2.045 -15.029 1.00 85.19 98 GLU A C 1
ATOM 778 O O . GLU A 1 98 ? 1.534 -3.019 -15.706 1.00 85.19 98 GLU A O 1
ATOM 783 N N . ASP A 1 99 ? 1.400 -0.792 -15.419 1.00 76.56 99 ASP A N 1
ATOM 784 C CA . ASP A 1 99 ? 2.045 -0.447 -16.679 1.00 76.56 99 ASP A CA 1
ATOM 785 C C . ASP A 1 99 ? 3.554 -0.687 -16.612 1.00 76.56 99 ASP A C 1
ATOM 787 O O . ASP A 1 99 ? 4.109 -1.337 -17.496 1.00 76.56 99 ASP A O 1
ATOM 791 N N . LEU A 1 100 ? 4.218 -0.239 -15.540 1.00 76.81 100 LEU A N 1
ATOM 792 C CA . LEU A 1 100 ? 5.673 -0.365 -15.400 1.00 76.81 100 LEU A CA 1
ATOM 793 C C . LEU A 1 100 ? 6.130 -1.781 -15.038 1.00 76.81 100 LEU A C 1
ATOM 795 O O . LEU A 1 100 ? 7.215 -2.187 -15.448 1.00 76.81 100 LEU A O 1
ATOM 799 N N . SER A 1 101 ? 5.341 -2.525 -14.256 1.00 79.38 101 SER A N 1
ATOM 800 C CA . SER A 1 101 ? 5.683 -3.904 -13.877 1.00 79.38 101 SER A CA 1
ATOM 801 C C . SER A 1 101 ? 5.206 -4.945 -14.886 1.00 79.38 101 SER A C 1
ATOM 803 O O . SER A 1 101 ? 5.636 -6.090 -14.808 1.00 79.38 101 SER A O 1
ATOM 805 N N . GLY A 1 102 ? 4.281 -4.598 -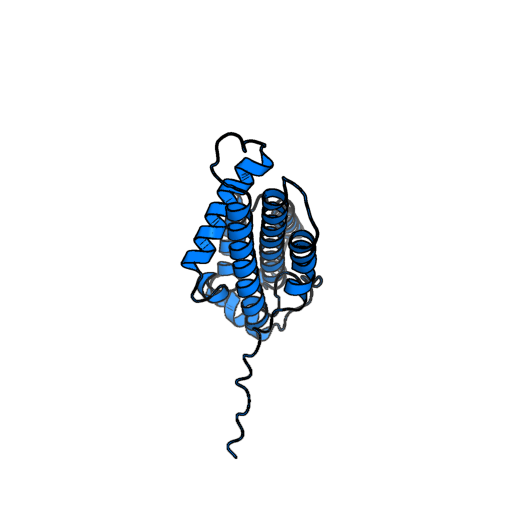15.787 1.00 80.00 102 GLY A N 1
ATOM 806 C CA . GLY A 1 102 ? 3.620 -5.565 -16.666 1.00 80.00 102 GLY A CA 1
ATOM 807 C C . GLY A 1 102 ? 2.637 -6.513 -15.956 1.00 80.00 102 GLY A C 1
ATOM 808 O O . GLY A 1 102 ? 1.994 -7.325 -16.623 1.00 80.00 102 GLY A O 1
ATOM 809 N N . LEU A 1 103 ? 2.487 -6.419 -14.631 1.00 85.44 103 LEU A N 1
ATOM 810 C CA . LEU A 1 103 ? 1.626 -7.272 -13.808 1.00 85.44 103 LEU A CA 1
ATOM 811 C C . LEU A 1 103 ? 0.340 -6.538 -13.441 1.00 85.44 103 LEU A C 1
ATOM 813 O O . LEU A 1 103 ? 0.370 -5.359 -13.121 1.00 85.44 103 LEU A O 1
ATOM 817 N N . THR A 1 104 ? -0.800 -7.225 -13.413 1.00 89.94 104 THR A N 1
ATOM 818 C CA . THR A 1 104 ? -2.018 -6.614 -12.860 1.00 89.94 104 THR A CA 1
ATOM 819 C C . THR A 1 104 ? -1.942 -6.567 -11.335 1.00 89.94 104 THR A C 1
ATOM 821 O O . THR A 1 104 ? -1.359 -7.445 -10.694 1.00 89.94 104 THR A O 1
ATOM 824 N N . LEU A 1 105 ? -2.600 -5.594 -10.708 1.00 90.56 105 LEU A N 1
ATOM 825 C CA . LEU A 1 105 ? -2.750 -5.565 -9.254 1.00 90.56 105 LEU A CA 1
ATOM 826 C C . LEU A 1 105 ? -3.539 -6.764 -8.748 1.00 90.56 105 LEU A C 1
ATOM 828 O O . LEU A 1 105 ? -3.324 -7.191 -7.623 1.00 90.56 105 LEU A O 1
ATOM 832 N N . GLN A 1 106 ? -4.422 -7.332 -9.567 1.00 94.06 106 GLN A N 1
ATOM 833 C CA . GLN A 1 106 ? -5.073 -8.591 -9.232 1.00 94.06 106 GLN A CA 1
ATOM 834 C C . GLN A 1 106 ? -4.061 -9.735 -9.118 1.00 94.06 106 GLN A C 1
ATOM 836 O O . GLN A 1 106 ? -4.159 -10.527 -8.185 1.00 94.06 106 GLN A O 1
ATOM 841 N N . ALA A 1 107 ? -3.073 -9.803 -10.014 1.00 90.12 107 ALA A N 1
ATOM 842 C CA . ALA A 1 107 ? -1.997 -10.785 -9.917 1.00 90.12 107 ALA A CA 1
ATOM 843 C C . ALA A 1 107 ? -1.112 -10.541 -8.683 1.00 90.12 107 ALA A C 1
ATOM 845 O O . ALA A 1 107 ? -0.715 -11.497 -8.026 1.00 90.12 107 ALA A O 1
ATOM 846 N N . LEU A 1 108 ? -0.855 -9.276 -8.331 1.00 90.56 108 LEU A N 1
ATOM 847 C CA . LEU A 1 108 ? -0.037 -8.918 -7.167 1.00 90.56 108 LEU A CA 1
ATOM 848 C C . LEU A 1 108 ? -0.765 -9.111 -5.823 1.00 90.56 108 LEU A C 1
ATOM 850 O O . LEU A 1 108 ? -0.182 -9.591 -4.862 1.00 90.56 108 LEU A O 1
ATOM 854 N N . VAL A 1 109 ? -2.042 -8.757 -5.716 1.00 93.62 109 VAL A N 1
ATOM 855 C CA . VAL A 1 109 ? -2.822 -8.893 -4.468 1.00 93.62 109 VAL A CA 1
ATOM 856 C C . VAL A 1 109 ? -3.388 -10.308 -4.309 1.00 93.62 109 VAL A C 1
ATOM 858 O O . VAL A 1 109 ? -3.690 -10.746 -3.195 1.00 93.62 109 VAL A O 1
ATOM 861 N N . GLY A 1 110 ? -3.540 -11.038 -5.411 1.00 92.50 110 GLY A N 1
ATOM 862 C CA . GLY A 1 110 ? -3.960 -12.431 -5.417 1.00 92.50 110 GLY A CA 1
ATOM 863 C C . GLY A 1 110 ? -5.481 -12.639 -5.332 1.00 92.50 110 GLY A C 1
ATOM 864 O O . GLY A 1 110 ? -6.270 -11.739 -5.635 1.00 92.50 110 GLY A O 1
ATOM 865 N N . PRO A 1 111 ? -5.932 -13.841 -4.924 1.00 90.25 111 PRO A N 1
ATOM 866 C CA . PRO A 1 111 ? -7.323 -14.291 -5.082 1.00 90.25 111 PRO A CA 1
ATOM 867 C C . PRO A 1 111 ? -8.387 -13.401 -4.424 1.00 90.25 111 PRO A C 1
ATOM 869 O O . PRO A 1 111 ? -9.505 -13.297 -4.925 1.00 90.25 111 PRO A O 1
ATOM 872 N N . ASN A 1 112 ? -8.039 -12.717 -3.331 1.00 91.69 112 ASN A N 1
ATOM 873 C CA . ASN A 1 112 ? -8.953 -11.839 -2.595 1.00 91.69 112 ASN A CA 1
ATOM 874 C C . ASN A 1 112 ? -9.013 -10.406 -3.147 1.00 91.69 112 ASN A C 1
ATOM 876 O O . ASN A 1 112 ? -9.666 -9.555 -2.538 1.00 91.69 112 ASN A O 1
ATOM 880 N N . TYR A 1 113 ? -8.374 -10.134 -4.292 1.00 94.00 113 TYR A N 1
ATOM 881 C CA . TYR A 1 113 ? -8.288 -8.801 -4.889 1.00 94.00 113 TYR A CA 1
ATOM 882 C C . TYR A 1 113 ? -9.630 -8.076 -4.932 1.00 94.00 113 TYR A C 1
ATOM 884 O O . TYR A 1 113 ? -9.700 -6.948 -4.480 1.00 94.00 113 TYR A O 1
ATOM 892 N N . ASN A 1 114 ? -10.712 -8.700 -5.405 1.00 93.44 114 ASN A N 1
ATOM 893 C CA . ASN A 1 114 ? -11.995 -8.000 -5.553 1.00 93.44 114 ASN A CA 1
ATOM 894 C C . ASN A 1 114 ? -12.555 -7.479 -4.219 1.00 93.44 114 ASN A C 1
ATOM 896 O O . ASN A 1 114 ? -13.089 -6.370 -4.161 1.00 93.44 114 ASN A O 1
ATOM 900 N N . ASN A 1 115 ? -12.422 -8.265 -3.149 1.00 92.38 115 ASN A N 1
ATOM 901 C CA . ASN A 1 115 ? -12.903 -7.881 -1.822 1.00 92.38 115 ASN A CA 1
ATOM 902 C C . ASN A 1 115 ? -12.010 -6.797 -1.221 1.00 92.38 115 ASN A C 1
ATOM 904 O O . ASN A 1 115 ? -12.500 -5.752 -0.800 1.00 92.38 115 ASN A O 1
ATOM 908 N N . LEU A 1 116 ? -10.696 -7.008 -1.265 1.00 94.56 116 LEU A N 1
ATOM 909 C CA . LEU A 1 116 ? -9.731 -6.062 -0.714 1.00 94.56 116 LEU A CA 1
ATOM 910 C C . LEU A 1 116 ? -9.682 -4.756 -1.528 1.00 94.56 116 LEU A C 1
ATOM 912 O O . LEU A 1 116 ? -9.497 -3.679 -0.974 1.00 94.56 116 LEU A O 1
ATOM 916 N N . ASN A 1 117 ? -9.945 -4.816 -2.832 1.00 93.12 117 ASN A N 1
ATOM 917 C CA . ASN A 1 117 ? -10.067 -3.639 -3.682 1.00 93.12 117 ASN A CA 1
ATOM 918 C C . ASN A 1 117 ? -11.274 -2.792 -3.273 1.00 93.12 117 ASN A C 1
ATOM 920 O O . ASN A 1 117 ? -11.194 -1.570 -3.242 1.00 93.12 117 ASN A O 1
ATOM 924 N N . ARG A 1 118 ? -12.393 -3.432 -2.915 1.00 92.81 118 ARG A N 1
ATOM 925 C CA . ARG A 1 118 ? -13.559 -2.718 -2.388 1.00 92.81 118 ARG A CA 1
ATOM 926 C C . ARG A 1 118 ? -13.222 -2.000 -1.081 1.00 92.81 118 ARG A C 1
ATOM 928 O O . ARG A 1 118 ? -13.648 -0.864 -0.906 1.00 92.81 118 ARG A O 1
ATOM 935 N N . ALA A 1 119 ? -12.431 -2.622 -0.207 1.00 92.25 119 ALA A N 1
ATOM 936 C CA . ALA A 1 119 ? -11.931 -1.979 1.006 1.00 92.25 119 ALA A CA 1
ATOM 937 C C . ALA A 1 119 ? -11.064 -0.751 0.685 1.00 92.25 119 ALA A C 1
ATOM 939 O O . ALA A 1 119 ? -11.241 0.305 1.286 1.00 92.25 119 ALA A O 1
ATOM 940 N N . ILE A 1 120 ? -10.196 -0.844 -0.325 1.00 92.88 120 ILE A N 1
ATOM 941 C CA . ILE A 1 120 ? -9.401 0.287 -0.811 1.00 92.88 120 ILE A CA 1
ATOM 942 C C . ILE A 1 120 ? -10.285 1.430 -1.347 1.00 92.88 120 ILE A C 1
ATOM 944 O O . ILE A 1 120 ? -10.080 2.585 -0.973 1.00 92.88 120 ILE A O 1
ATOM 948 N N . GLU A 1 121 ? -11.297 1.140 -2.166 1.00 90.12 121 GLU A N 1
ATOM 949 C CA . GLU A 1 121 ? -12.216 2.171 -2.685 1.00 90.12 121 GLU A CA 1
ATOM 950 C C . GLU A 1 121 ? -13.070 2.812 -1.575 1.00 90.12 121 GLU A C 1
ATOM 952 O O . GLU A 1 121 ? -13.260 4.035 -1.535 1.00 90.12 121 GLU A O 1
ATOM 957 N N . ASN A 1 122 ? -13.540 2.001 -0.624 1.00 89.38 122 ASN A N 1
ATOM 958 C CA . ASN A 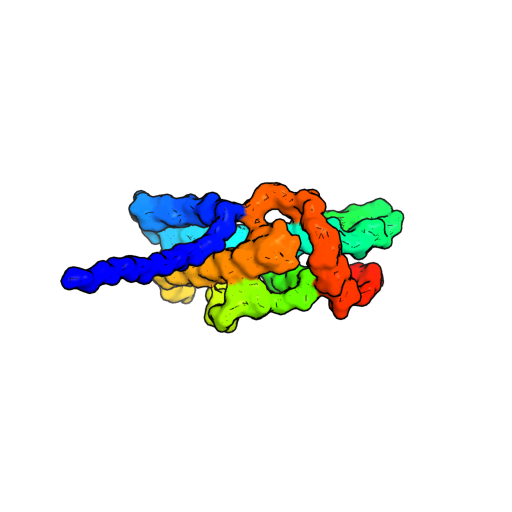1 122 ? -14.254 2.480 0.558 1.00 89.38 122 ASN A CA 1
ATOM 959 C C . ASN A 1 122 ? -13.350 3.366 1.425 1.00 89.38 122 ASN A C 1
ATOM 961 O O . ASN A 1 122 ? -13.765 4.446 1.851 1.00 89.38 122 ASN A O 1
ATOM 965 N N . GLY A 1 123 ? -12.105 2.936 1.639 1.00 89.75 123 GLY A N 1
ATOM 966 C CA . GLY A 1 123 ? -11.086 3.677 2.370 1.00 89.75 123 GLY A CA 1
ATOM 967 C C . GLY A 1 123 ? -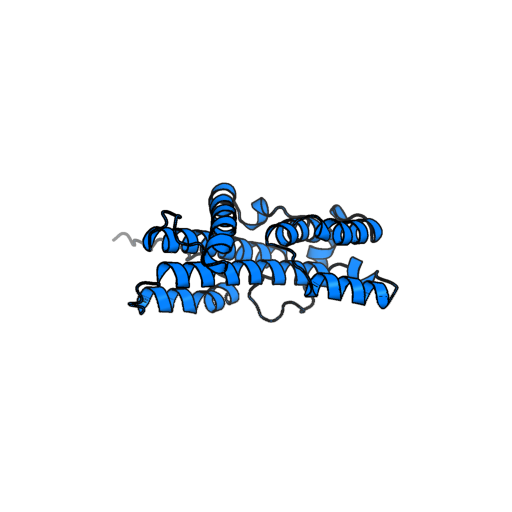10.778 5.021 1.722 1.00 89.75 123 GLY A C 1
ATOM 968 O O . GLY A 1 123 ? -10.730 6.022 2.429 1.00 89.75 123 GLY A O 1
ATOM 969 N N . LYS A 1 124 ? -10.695 5.094 0.389 1.00 87.62 124 LYS A N 1
ATOM 970 C CA . LYS A 1 124 ? -10.505 6.361 -0.337 1.00 87.62 124 LYS A CA 1
ATOM 971 C C . LYS A 1 124 ? -11.629 7.348 -0.026 1.00 87.62 124 LYS A C 1
ATOM 973 O O . LYS A 1 124 ? -11.376 8.468 0.412 1.00 87.62 124 LYS A O 1
ATOM 978 N N . THR A 1 125 ? -12.871 6.899 -0.196 1.00 84.81 125 THR A N 1
ATOM 979 C CA . THR A 1 125 ? -14.066 7.722 0.042 1.00 84.81 125 THR A CA 1
ATOM 980 C C . THR A 1 125 ? -14.138 8.203 1.491 1.00 84.81 125 THR A C 1
ATOM 982 O O . THR A 1 125 ? -14.488 9.353 1.763 1.00 84.81 125 THR A O 1
ATOM 985 N N . LEU A 1 126 ? -13.814 7.323 2.440 1.00 86.56 126 LEU A N 1
ATOM 986 C CA . LEU A 1 126 ? -13.820 7.654 3.858 1.00 86.56 126 LEU A CA 1
ATOM 987 C C . LEU A 1 126 ? -12.675 8.600 4.229 1.00 86.56 126 LEU A C 1
ATOM 989 O O . LEU A 1 126 ? -12.901 9.542 4.983 1.00 86.56 126 LEU A O 1
ATOM 993 N N . ARG A 1 127 ? -11.471 8.392 3.687 1.00 86.62 127 ARG A N 1
ATOM 994 C CA . ARG A 1 127 ? -10.303 9.248 3.915 1.00 86.62 127 ARG A CA 1
ATOM 995 C C . ARG A 1 127 ? -10.602 10.692 3.553 1.00 86.62 127 ARG A C 1
ATOM 997 O O . ARG A 1 127 ? -10.280 11.577 4.341 1.00 86.62 127 ARG A O 1
ATOM 1004 N N . ASP A 1 128 ? -11.240 10.931 2.411 1.00 81.50 128 ASP A N 1
ATOM 1005 C CA . ASP A 1 128 ? -11.588 12.292 2.000 1.00 81.50 128 ASP A CA 1
ATOM 1006 C C . ASP A 1 128 ? -12.516 12.941 3.036 1.00 81.50 128 ASP A C 1
ATOM 1008 O O . ASP A 1 128 ? -12.251 14.046 3.502 1.00 81.50 128 ASP A O 1
ATOM 1012 N N . LYS A 1 129 ? -13.525 12.218 3.531 1.00 81.50 129 LYS A N 1
ATOM 1013 C CA . LYS A 1 129 ? -14.413 12.726 4.591 1.00 81.50 129 LYS A CA 1
ATOM 1014 C C . LYS A 1 129 ? -13.689 12.963 5.918 1.00 81.50 129 LYS A C 1
ATOM 1016 O O . LYS A 1 129 ? -13.865 14.016 6.529 1.00 81.50 129 LYS A O 1
ATOM 1021 N N . VAL A 1 130 ? -12.878 12.002 6.363 1.00 80.94 130 VAL A N 1
ATOM 1022 C CA . VAL A 1 130 ? -12.147 12.058 7.639 1.00 80.94 130 VAL A CA 1
ATOM 1023 C C . VAL A 1 130 ? -11.147 13.214 7.639 1.00 80.94 130 VAL A C 1
ATOM 1025 O O . VAL A 1 130 ? -11.130 14.004 8.580 1.00 80.94 130 VAL A O 1
ATOM 1028 N N . PHE A 1 131 ? -10.360 13.374 6.573 1.00 74.56 131 PHE A N 1
ATOM 1029 C CA . PHE A 1 131 ? -9.352 14.436 6.480 1.00 74.56 131 PHE A CA 1
ATOM 1030 C C . PHE A 1 131 ? -9.941 15.818 6.193 1.00 74.56 131 PHE A C 1
ATOM 1032 O O . PHE A 1 131 ? -9.307 16.819 6.522 1.00 74.56 131 PHE A O 1
ATOM 1039 N N . HIS A 1 132 ? -11.158 15.900 5.653 1.00 73.50 132 HIS A N 1
ATOM 1040 C CA . HIS A 1 132 ? -11.899 17.158 5.542 1.00 73.50 132 HIS A CA 1
ATOM 1041 C C . HIS A 1 132 ? -12.752 17.479 6.782 1.00 73.50 132 HIS A C 1
ATOM 1043 O O . HIS A 1 132 ? -13.481 18.468 6.778 1.00 73.50 132 HIS A O 1
ATOM 1049 N N . GLY A 1 133 ? -12.660 16.680 7.854 1.00 67.81 133 GLY A N 1
ATOM 1050 C CA . GLY A 1 133 ? -13.402 16.903 9.099 1.00 67.81 133 GLY A CA 1
ATOM 1051 C C . GLY A 1 133 ? -14.914 16.678 8.975 1.00 67.81 133 GLY A C 1
ATOM 1052 O O . GLY A 1 133 ? -15.667 17.053 9.869 1.00 67.81 133 GLY A O 1
ATOM 1053 N N . GLN A 1 134 ? -15.370 16.049 7.889 1.00 70.25 134 GLN A N 1
ATOM 1054 C CA . GLN A 1 134 ? -16.780 15.847 7.535 1.00 70.25 134 GLN A CA 1
ATOM 1055 C C . GLN A 1 134 ? -17.344 14.523 8.080 1.00 70.25 134 GLN A C 1
ATOM 1057 O O . GLN A 1 134 ? -18.167 13.872 7.439 1.00 70.25 134 GLN A O 1
ATOM 1062 N N . ILE A 1 135 ? -16.921 14.100 9.274 1.00 59.69 135 ILE A N 1
ATOM 1063 C CA . ILE A 1 135 ? -17.368 12.825 9.875 1.00 59.69 135 ILE A CA 1
ATOM 1064 C C . ILE A 1 135 ? -18.845 12.893 10.336 1.00 59.69 135 ILE A C 1
ATOM 1066 O O . ILE A 1 135 ? -19.384 11.912 10.832 1.00 59.69 135 ILE A O 1
ATOM 1070 N N . SER A 1 136 ? -19.549 14.014 10.137 1.00 53.41 136 SER A N 1
ATOM 1071 C CA . SER A 1 136 ? -20.865 14.247 10.743 1.00 53.41 136 SER A CA 1
ATOM 1072 C C . SER A 1 136 ? -21.992 13.319 10.270 1.00 53.41 136 SER A C 1
ATOM 1074 O O . SER A 1 136 ? -22.938 13.159 11.029 1.00 53.41 136 SER A O 1
ATOM 1076 N N . ASP A 1 137 ? -21.887 12.653 9.108 1.00 52.78 137 ASP A N 1
ATOM 1077 C CA . ASP A 1 137 ? -22.992 11.827 8.567 1.00 52.78 137 ASP A CA 1
ATOM 1078 C C . ASP A 1 137 ? -22.618 10.385 8.157 1.00 52.78 137 ASP A C 1
ATOM 1080 O O . ASP A 1 137 ? -23.467 9.620 7.689 1.00 52.78 137 ASP A O 1
ATOM 1084 N N . SER A 1 138 ? -21.355 9.963 8.299 1.00 54.12 138 SER A N 1
ATOM 1085 C CA . SER A 1 138 ? -20.942 8.599 7.930 1.00 54.12 138 SER A CA 1
ATOM 1086 C C . SER A 1 138 ? -21.110 7.615 9.091 1.00 54.12 138 SER A C 1
ATOM 1088 O O . SER A 1 138 ? -20.442 7.746 10.110 1.00 54.12 138 SER A O 1
ATOM 1090 N N . ARG A 1 139 ? -21.951 6.590 8.888 1.00 65.81 139 ARG A N 1
ATOM 1091 C CA . ARG A 1 139 ? -22.345 5.514 9.827 1.00 65.81 139 ARG A CA 1
ATOM 1092 C C . ARG A 1 139 ? -21.221 4.571 10.310 1.00 65.81 139 ARG A C 1
ATOM 1094 O O . ARG A 1 139 ? -21.549 3.475 10.743 1.00 65.81 139 ARG A O 1
ATOM 1101 N N . TYR A 1 140 ? -19.941 4.932 10.186 1.00 75.06 140 TYR A N 1
ATOM 1102 C CA . TYR A 1 140 ? -18.841 4.053 10.596 1.00 75.06 140 TYR A CA 1
ATOM 1103 C C . TYR A 1 140 ? -18.615 4.138 12.105 1.00 75.06 140 TYR A C 1
ATOM 1105 O O . TYR A 1 140 ? -18.159 5.163 12.612 1.00 75.06 140 TYR A O 1
ATOM 1113 N N . ASP A 1 141 ? -18.914 3.057 12.817 1.00 87.12 141 ASP A N 1
ATOM 1114 C CA . ASP A 1 141 ? -18.497 2.883 14.203 1.00 87.12 141 ASP A CA 1
ATOM 1115 C C . ASP A 1 141 ? -17.013 2.480 14.306 1.00 87.12 141 ASP A C 1
ATOM 1117 O O . ASP A 1 141 ? -16.342 2.156 13.320 1.00 87.12 141 ASP A O 1
ATOM 1121 N N . THR A 1 142 ? -16.483 2.502 15.531 1.00 89.50 142 THR A N 1
ATOM 1122 C CA . THR A 1 142 ? -15.087 2.150 15.821 1.00 89.50 142 THR A CA 1
ATOM 1123 C C . THR A 1 142 ? -14.694 0.777 15.276 1.00 89.50 142 THR A C 1
ATOM 1125 O O . THR A 1 142 ? -13.600 0.640 14.731 1.00 89.50 142 THR A O 1
ATOM 1128 N N . GLN A 1 143 ? -15.556 -0.233 15.401 1.00 90.94 143 GLN A N 1
ATOM 1129 C CA . GLN A 1 143 ? -15.240 -1.589 14.961 1.00 90.94 143 GLN A CA 1
ATOM 1130 C C . GLN A 1 143 ? -15.243 -1.687 13.437 1.00 90.94 143 GLN A C 1
ATOM 1132 O O . GLN A 1 143 ? -14.386 -2.351 12.863 1.00 90.94 143 GLN A O 1
ATOM 1137 N N . GLN A 1 144 ? -16.159 -0.992 12.766 1.00 92.06 144 GLN A N 1
ATOM 1138 C CA . GLN A 1 144 ? -16.192 -0.928 11.308 1.00 92.06 144 GLN A CA 1
ATOM 1139 C C . GLN A 1 144 ? -14.938 -0.248 10.743 1.00 92.06 144 GLN A C 1
ATOM 1141 O O . GLN A 1 144 ? -14.409 -0.704 9.732 1.00 92.06 144 GLN A O 1
ATOM 1146 N N . LEU A 1 145 ? -14.426 0.794 11.409 1.00 92.50 145 LEU A N 1
ATOM 1147 C CA . LEU A 1 145 ? -13.156 1.428 11.037 1.00 92.50 145 LEU A CA 1
ATOM 1148 C C . LEU A 1 145 ? -11.958 0.493 11.228 1.00 92.50 145 LEU A C 1
ATOM 1150 O O . LEU A 1 145 ? -11.080 0.450 10.369 1.00 92.50 145 LEU A O 1
ATOM 1154 N N . ILE A 1 146 ? -11.933 -0.269 12.326 1.00 94.56 146 ILE A N 1
ATOM 1155 C CA . ILE A 1 146 ? -10.888 -1.269 12.584 1.00 94.56 146 ILE A CA 1
ATOM 1156 C C . ILE A 1 146 ? -10.935 -2.377 11.527 1.00 94.56 146 ILE A C 1
ATOM 1158 O O . ILE A 1 146 ? -9.906 -2.690 10.940 1.00 94.56 146 ILE A O 1
ATOM 1162 N N . ASN A 1 147 ? -12.119 -2.907 11.213 1.00 95.06 147 ASN A N 1
ATOM 1163 C CA . ASN A 1 147 ? -12.272 -3.947 10.194 1.00 95.06 147 ASN A CA 1
ATOM 1164 C C . ASN A 1 147 ? -11.807 -3.455 8.815 1.00 95.06 147 ASN A C 1
ATOM 1166 O O . ASN A 1 147 ? -11.065 -4.152 8.129 1.00 95.06 147 ASN A O 1
ATOM 1170 N N . LEU A 1 148 ? -12.194 -2.234 8.429 1.00 94.94 148 LEU A N 1
ATOM 1171 C CA . LEU A 1 148 ? -11.745 -1.625 7.177 1.00 94.94 148 LEU A CA 1
ATOM 1172 C C . LEU A 1 148 ? -10.219 -1.449 7.154 1.00 94.94 148 LEU A C 1
ATOM 1174 O O . LEU A 1 148 ? -9.574 -1.684 6.133 1.00 94.94 148 LEU A O 1
ATOM 1178 N N . ALA A 1 149 ? -9.630 -1.045 8.279 1.00 95.62 149 ALA A N 1
ATOM 1179 C CA . ALA A 1 149 ? -8.187 -0.937 8.409 1.00 95.62 149 ALA A CA 1
ATOM 1180 C C . ALA A 1 149 ? -7.491 -2.298 8.270 1.00 95.62 149 ALA A C 1
ATOM 1182 O O . ALA A 1 149 ? -6.479 -2.379 7.579 1.00 95.62 149 ALA A O 1
ATOM 1183 N N . ASP A 1 150 ? -8.038 -3.367 8.847 1.00 96.88 150 ASP A N 1
ATOM 1184 C CA . ASP A 1 150 ? -7.498 -4.722 8.705 1.00 96.88 150 ASP A CA 1
ATOM 1185 C C . ASP A 1 150 ? -7.568 -5.233 7.258 1.00 96.88 150 ASP A C 1
ATOM 1187 O O . ASP A 1 150 ? -6.612 -5.840 6.774 1.00 96.88 150 ASP A O 1
ATOM 1191 N N . GLU A 1 151 ? -8.628 -4.912 6.513 1.00 97.38 151 GLU A N 1
ATOM 1192 C CA . GLU A 1 151 ? -8.703 -5.209 5.076 1.00 97.38 151 GLU A CA 1
ATOM 1193 C C . GLU A 1 151 ? -7.646 -4.424 4.273 1.00 97.38 151 GLU A C 1
ATOM 1195 O O . GLU A 1 151 ? -6.981 -4.985 3.399 1.00 97.38 151 GLU A O 1
ATOM 1200 N N . ILE A 1 152 ? -7.423 -3.143 4.595 1.00 96.31 152 ILE A N 1
ATOM 1201 C CA . ILE A 1 152 ? -6.352 -2.334 3.983 1.00 96.31 152 ILE A CA 1
ATOM 1202 C C . ILE A 1 152 ? -4.973 -2.927 4.310 1.00 96.31 152 ILE A C 1
ATOM 1204 O O . ILE A 1 152 ? -4.109 -3.012 3.434 1.00 96.31 152 ILE A O 1
ATOM 1208 N N . ARG A 1 153 ? -4.755 -3.374 5.550 1.00 96.75 153 ARG A N 1
ATOM 1209 C CA . ARG A 1 153 ? -3.516 -4.045 5.974 1.00 96.75 153 ARG A CA 1
ATOM 1210 C C . ARG A 1 153 ? -3.293 -5.332 5.193 1.00 96.75 153 ARG A C 1
ATOM 1212 O O . ARG A 1 153 ? -2.202 -5.539 4.669 1.00 96.75 153 ARG A O 1
ATOM 1219 N N . GLN A 1 154 ? -4.335 -6.145 5.038 1.00 96.56 154 GLN A N 1
ATOM 1220 C CA . GLN A 1 154 ? -4.272 -7.376 4.257 1.00 96.56 154 GLN A CA 1
ATOM 1221 C C . GLN A 1 154 ? -3.965 -7.105 2.778 1.00 96.56 154 GLN A C 1
ATOM 1223 O O . GLN A 1 154 ? -3.162 -7.822 2.182 1.00 96.56 154 GLN A O 1
ATOM 1228 N N . TRP A 1 155 ? -4.533 -6.047 2.189 1.00 96.19 155 TRP A N 1
ATOM 1229 C CA . TRP A 1 155 ? -4.138 -5.593 0.853 1.00 96.19 155 TRP A CA 1
ATOM 1230 C C . TRP A 1 155 ? -2.641 -5.279 0.789 1.00 96.19 155 TRP A C 1
ATOM 1232 O O . TRP A 1 155 ? -1.940 -5.796 -0.082 1.00 96.19 155 TRP A O 1
ATOM 1242 N N . CYS A 1 156 ? -2.146 -4.458 1.722 1.00 96.19 156 CYS A N 1
ATOM 1243 C CA . CYS A 1 156 ? -0.739 -4.055 1.771 1.00 96.19 156 CYS A CA 1
ATOM 1244 C C . CYS A 1 156 ? 0.194 -5.258 1.902 1.00 96.19 156 CYS A C 1
ATOM 1246 O O . CYS A 1 156 ? 1.230 -5.319 1.243 1.00 96.19 156 CYS A O 1
ATOM 1248 N N . GLN A 1 157 ? -0.194 -6.218 2.736 1.00 95.81 157 GLN A N 1
ATOM 1249 C CA . GLN A 1 157 ? 0.544 -7.444 2.977 1.00 95.81 157 GLN A CA 1
ATOM 1250 C C . GLN A 1 157 ? 0.637 -8.302 1.714 1.00 95.81 157 GLN A C 1
ATOM 1252 O O . GLN A 1 157 ? 1.733 -8.701 1.327 1.00 95.81 157 GLN A O 1
ATOM 1257 N N . ASN A 1 158 ? -0.496 -8.568 1.059 1.00 95.62 158 ASN A N 1
ATOM 1258 C CA . ASN A 1 158 ? -0.520 -9.378 -0.157 1.00 95.62 158 ASN A CA 1
ATOM 1259 C C . ASN A 1 158 ? 0.312 -8.726 -1.262 1.00 95.62 158 ASN A C 1
ATOM 1261 O O . ASN A 1 158 ? 1.120 -9.389 -1.907 1.00 95.62 158 ASN A O 1
ATOM 1265 N N . LEU A 1 159 ? 0.153 -7.411 -1.429 1.00 94.81 159 LEU A N 1
ATOM 1266 C CA . LEU A 1 159 ? 0.943 -6.644 -2.377 1.00 94.81 159 LEU A CA 1
ATOM 1267 C C . LEU A 1 159 ? 2.439 -6.691 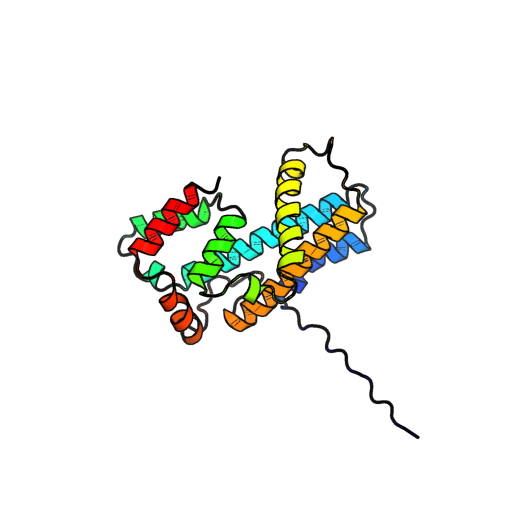-2.038 1.00 94.81 159 LEU A C 1
ATOM 1269 O O . LEU A 1 159 ? 3.242 -6.877 -2.942 1.00 94.81 159 LEU A O 1
ATOM 1273 N N . ALA A 1 160 ? 2.817 -6.553 -0.764 1.00 93.94 160 ALA A N 1
ATOM 1274 C CA . ALA A 1 160 ? 4.212 -6.583 -0.324 1.00 93.94 160 ALA A CA 1
ATOM 1275 C C . ALA A 1 160 ? 4.880 -7.923 -0.639 1.00 93.94 160 ALA A C 1
ATOM 1277 O O . ALA A 1 160 ? 5.971 -7.935 -1.203 1.00 93.94 160 ALA A O 1
ATOM 1278 N N . VAL A 1 161 ? 4.217 -9.036 -0.310 1.00 92.44 161 VAL A N 1
ATOM 1279 C CA . VAL A 1 161 ? 4.733 -10.390 -0.560 1.00 92.44 161 VAL A CA 1
ATOM 1280 C C . VAL A 1 161 ? 4.937 -10.611 -2.057 1.00 92.44 161 VAL A C 1
ATOM 1282 O O . VAL A 1 161 ? 6.060 -10.867 -2.487 1.00 92.44 161 VAL A O 1
ATOM 1285 N N . SER A 1 162 ? 3.898 -10.416 -2.870 1.00 90.88 162 SER A N 1
ATOM 1286 C CA . SER A 1 162 ? 4.000 -10.668 -4.310 1.00 90.88 162 SER A CA 1
ATOM 1287 C C . SER A 1 162 ? 4.935 -9.685 -5.013 1.00 90.88 162 SER A C 1
ATOM 1289 O O . SER A 1 162 ? 5.657 -10.074 -5.924 1.00 90.88 162 SER A O 1
ATOM 1291 N N . ALA A 1 163 ? 4.960 -8.410 -4.611 1.00 89.62 163 ALA A N 1
ATOM 1292 C CA . ALA A 1 163 ? 5.895 -7.441 -5.178 1.00 89.62 163 ALA A CA 1
ATOM 1293 C C . ALA A 1 163 ? 7.343 -7.778 -4.795 1.00 89.62 163 ALA A C 1
ATOM 1295 O O . ALA A 1 163 ? 8.237 -7.692 -5.635 1.00 89.62 163 ALA A O 1
ATOM 1296 N N . HIS A 1 164 ? 7.595 -8.243 -3.572 1.00 88.81 164 HIS A N 1
ATOM 1297 C CA . HIS A 1 164 ? 8.918 -8.732 -3.199 1.00 88.81 164 HIS A CA 1
ATOM 1298 C C . HIS A 1 164 ? 9.341 -9.929 -4.059 1.00 88.81 164 HIS A C 1
ATOM 1300 O O . HIS A 1 164 ? 10.461 -9.950 -4.558 1.00 88.81 164 HIS A O 1
ATOM 1306 N N . GLU A 1 165 ? 8.446 -10.889 -4.287 1.00 86.50 165 GLU A N 1
ATOM 1307 C CA . GLU A 1 165 ? 8.734 -12.081 -5.093 1.00 86.50 165 GLU A CA 1
ATOM 1308 C C . GLU A 1 165 ? 8.939 -11.770 -6.583 1.00 86.50 165 GLU A C 1
ATOM 1310 O O . GLU A 1 165 ? 9.872 -12.283 -7.198 1.00 86.50 165 GLU A O 1
ATOM 1315 N N . GLN A 1 166 ? 8.078 -10.934 -7.167 1.00 84.62 166 GLN A N 1
ATOM 1316 C CA . GLN A 1 166 ? 8.035 -10.691 -8.614 1.00 84.62 166 GLN A CA 1
ATOM 1317 C C . GLN A 1 166 ? 8.917 -9.517 -9.054 1.00 84.62 166 GLN A C 1
ATOM 1319 O O . GLN A 1 166 ? 9.493 -9.533 -10.140 1.00 84.62 166 GLN A O 1
ATOM 1324 N N . ILE A 1 167 ? 9.003 -8.475 -8.225 1.00 82.81 167 ILE A N 1
ATOM 1325 C CA . ILE A 1 167 ? 9.712 -7.225 -8.531 1.00 82.81 167 ILE A CA 1
ATOM 1326 C C . ILE A 1 167 ? 11.039 -7.170 -7.762 1.00 82.81 167 ILE A C 1
ATOM 1328 O O . ILE A 1 167 ? 12.008 -6.600 -8.258 1.00 82.81 167 ILE A O 1
ATOM 1332 N N . GLY A 1 168 ? 11.125 -7.789 -6.580 1.00 82.62 168 GLY A N 1
ATOM 1333 C CA . GLY A 1 168 ? 12.286 -7.695 -5.687 1.00 82.62 168 GLY A CA 1
ATOM 1334 C C . GLY A 1 168 ? 12.200 -6.539 -4.689 1.00 82.62 168 GLY A C 1
ATOM 1335 O O . GLY A 1 168 ? 13.199 -6.215 -4.048 1.00 82.62 168 GLY A O 1
ATOM 1336 N N . TYR A 1 169 ? 11.037 -5.887 -4.577 1.00 87.12 169 TYR A N 1
ATOM 1337 C CA . TYR A 1 169 ? 10.803 -4.770 -3.663 1.00 87.12 169 TYR A CA 1
ATOM 1338 C C . TYR A 1 169 ? 9.351 -4.748 -3.179 1.00 87.12 169 TYR A C 1
ATOM 1340 O O . TYR A 1 169 ? 8.432 -4.888 -3.978 1.00 87.12 169 TYR A O 1
ATOM 1348 N N . ASP A 1 170 ? 9.142 -4.547 -1.878 1.00 89.62 170 ASP A N 1
ATOM 1349 C CA . ASP A 1 170 ? 7.835 -4.704 -1.221 1.00 89.62 170 ASP A CA 1
ATOM 1350 C C . ASP A 1 170 ? 7.084 -3.378 -0.974 1.00 89.62 170 ASP A C 1
ATOM 1352 O O . ASP A 1 170 ? 5.919 -3.369 -0.565 1.00 89.62 170 ASP A O 1
ATOM 1356 N N . GLY A 1 171 ? 7.750 -2.243 -1.215 1.00 89.69 171 GLY A N 1
ATOM 1357 C CA . GLY A 1 171 ? 7.228 -0.903 -0.941 1.00 89.69 171 GLY A CA 1
ATOM 1358 C C . GLY A 1 171 ? 7.437 -0.402 0.489 1.00 89.69 171 GLY A C 1
ATOM 1359 O O . GLY A 1 171 ? 7.250 0.790 0.742 1.00 89.69 171 GLY A O 1
ATOM 1360 N N . PHE A 1 172 ? 7.878 -1.244 1.422 1.00 90.50 172 PHE A N 1
ATOM 1361 C CA . PHE A 1 172 ? 8.078 -0.883 2.828 1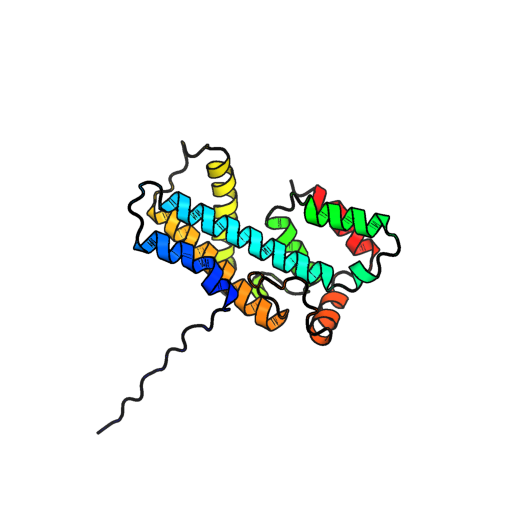.00 90.50 172 PHE A CA 1
ATOM 1362 C C . PHE A 1 172 ? 9.546 -0.728 3.196 1.00 90.50 172 PHE A C 1
ATOM 1364 O O . PHE A 1 172 ? 9.875 0.226 3.898 1.00 90.50 172 PHE A O 1
ATOM 1371 N N . GLU A 1 173 ? 10.443 -1.523 2.617 1.00 82.06 173 GLU A N 1
ATOM 1372 C CA . GLU A 1 173 ? 11.881 -1.389 2.859 1.00 82.06 173 GLU A CA 1
ATOM 1373 C C . GLU A 1 173 ? 12.401 0.021 2.503 1.00 82.06 173 GLU A C 1
ATOM 1375 O O . GLU A 1 173 ? 11.992 0.634 1.506 1.00 82.06 173 GLU A O 1
ATOM 1380 N N . ASP A 1 174 ? 13.325 0.562 3.301 1.00 68.00 174 ASP A N 1
ATOM 1381 C CA . ASP A 1 174 ? 13.856 1.926 3.126 1.00 68.00 174 ASP A CA 1
ATOM 1382 C C . ASP A 1 174 ? 14.685 2.109 1.845 1.00 68.00 174 ASP A C 1
ATOM 1384 O O . ASP A 1 174 ? 14.876 3.225 1.359 1.00 68.00 174 ASP A O 1
ATOM 1388 N N . LYS A 1 175 ? 15.147 1.014 1.235 1.00 65.00 175 LYS A N 1
ATOM 1389 C CA . LYS A 1 175 ? 16.045 1.040 0.072 1.00 65.00 175 LYS A CA 1
ATOM 1390 C C . LYS A 1 175 ? 15.296 0.996 -1.266 1.00 65.00 175 LYS A C 1
ATOM 1392 O O . LYS A 1 175 ? 15.672 0.232 -2.150 1.00 65.00 175 LYS A O 1
ATOM 1397 N N . ALA A 1 176 ? 14.305 1.874 -1.448 1.00 55.53 176 ALA A N 1
ATOM 1398 C CA . ALA A 1 176 ? 13.520 1.996 -2.692 1.00 55.53 176 ALA A CA 1
ATOM 1399 C C . ALA A 1 176 ? 14.370 2.255 -3.959 1.00 55.53 176 ALA A C 1
ATOM 1401 O O . ALA A 1 176 ? 13.927 1.990 -5.073 1.00 55.53 176 ALA A O 1
ATOM 1402 N N . LEU A 1 177 ? 15.590 2.781 -3.789 1.00 53.81 177 LEU A N 1
ATOM 1403 C CA . LEU A 1 177 ? 16.519 3.151 -4.865 1.00 53.81 177 LEU A CA 1
ATOM 1404 C C . LEU A 1 177 ? 17.633 2.120 -5.106 1.00 53.81 177 LEU A C 1
ATOM 1406 O O . LEU A 1 177 ? 18.562 2.377 -5.875 1.00 53.81 177 LEU A O 1
ATOM 1410 N N . ARG A 1 178 ? 17.600 0.960 -4.440 1.00 60.00 178 ARG A N 1
ATOM 1411 C CA . ARG A 1 178 ? 18.580 -0.095 -4.718 1.00 60.00 178 ARG A CA 1
ATOM 1412 C C . ARG A 1 178 ? 18.325 -0.627 -6.129 1.00 60.00 178 ARG A C 1
ATOM 1414 O O . ARG A 1 178 ? 17.185 -0.908 -6.473 1.00 60.00 178 ARG A O 1
ATOM 1421 N N . LYS A 1 179 ? 19.379 -0.778 -6.941 1.00 56.25 179 LYS A N 1
ATOM 1422 C CA . LYS A 1 179 ? 19.276 -1.504 -8.217 1.00 56.25 179 LYS A CA 1
ATOM 1423 C C . LYS A 1 179 ? 18.719 -2.894 -7.932 1.00 56.25 179 LYS A C 1
ATOM 1425 O O . LYS A 1 179 ? 19.362 -3.671 -7.221 1.00 56.25 179 LYS A O 1
ATOM 1430 N N . LEU A 1 180 ? 17.536 -3.170 -8.463 1.00 62.53 180 LEU A N 1
ATOM 1431 C CA . LEU A 1 180 ? 16.944 -4.498 -8.420 1.00 62.53 180 LEU A CA 1
ATOM 1432 C C . LEU A 1 180 ? 17.639 -5.372 -9.467 1.00 62.53 180 LEU A C 1
ATOM 1434 O O . LEU A 1 180 ? 18.359 -4.874 -10.340 1.00 62.53 180 LEU A O 1
ATOM 1438 N N . ASN A 1 181 ? 17.510 -6.690 -9.340 1.00 52.69 181 ASN A N 1
ATOM 1439 C CA . ASN A 1 181 ? 18.204 -7.613 -10.230 1.00 52.69 181 ASN A CA 1
ATOM 1440 C C . ASN A 1 181 ? 17.641 -7.447 -11.657 1.00 52.69 181 ASN A C 1
ATOM 1442 O O . ASN A 1 181 ? 16.528 -7.883 -11.944 1.00 52.69 181 ASN A O 1
ATOM 1446 N N . LYS A 1 182 ? 18.401 -6.764 -12.529 1.00 51.78 182 LYS A N 1
ATOM 1447 C CA . LYS A 1 182 ? 17.970 -6.207 -13.832 1.00 51.78 182 LYS A CA 1
ATOM 1448 C C . LYS A 1 182 ? 17.251 -7.184 -14.771 1.00 51.78 182 LYS A C 1
ATOM 1450 O O . LYS A 1 182 ? 16.532 -6.748 -15.660 1.00 51.78 182 LYS A O 1
ATOM 1455 N N . VAL A 1 183 ? 17.465 -8.488 -14.612 1.00 48.06 183 VAL A N 1
ATOM 1456 C CA . VAL A 1 183 ? 17.045 -9.501 -15.590 1.00 48.06 183 VAL A CA 1
ATOM 1457 C C . VAL A 1 183 ? 15.530 -9.748 -15.574 1.00 48.06 183 VAL A C 1
ATOM 1459 O O . VAL A 1 183 ? 14.929 -9.787 -16.640 1.00 48.06 183 VAL A O 1
ATOM 1462 N N . ALA A 1 184 ? 14.892 -9.856 -14.402 1.00 51.88 184 ALA A N 1
ATOM 1463 C CA . ALA A 1 184 ? 13.451 -10.142 -14.314 1.00 51.88 184 ALA A CA 1
ATOM 1464 C C . ALA A 1 184 ? 12.577 -8.925 -14.680 1.00 51.88 184 ALA A C 1
ATOM 1466 O O . ALA A 1 184 ? 11.535 -9.057 -15.314 1.00 51.88 184 ALA A O 1
ATOM 1467 N N . PHE A 1 185 ? 13.031 -7.723 -14.323 1.00 52.34 185 PHE A N 1
ATOM 1468 C CA . PHE A 1 185 ? 12.296 -6.477 -14.545 1.00 52.34 185 PHE A CA 1
ATOM 1469 C C . PHE A 1 185 ? 12.365 -5.977 -16.005 1.00 52.34 185 PHE A C 1
ATOM 1471 O O . PHE A 1 185 ? 11.365 -5.487 -16.540 1.00 52.34 185 PHE A O 1
ATOM 1478 N N . ASN A 1 186 ? 13.507 -6.133 -16.686 1.00 53.84 186 ASN A N 1
ATOM 1479 C CA . ASN A 1 186 ? 13.655 -5.700 -18.084 1.00 53.84 186 ASN A CA 1
ATOM 1480 C C . ASN A 1 186 ? 12.829 -6.562 -19.061 1.00 53.84 186 ASN A C 1
ATOM 1482 O O . ASN A 1 186 ? 12.355 -6.057 -20.081 1.00 53.84 186 ASN A O 1
ATOM 1486 N N . ASP A 1 187 ? 12.602 -7.840 -18.741 1.00 54.38 187 ASP A N 1
ATOM 1487 C CA . ASP A 1 187 ? 11.754 -8.732 -19.547 1.00 54.38 187 ASP A CA 1
ATOM 1488 C C . ASP A 1 187 ? 10.248 -8.424 -19.384 1.00 54.38 187 ASP A C 1
ATOM 1490 O O . ASP A 1 187 ? 9.463 -8.631 -20.308 1.00 54.38 187 ASP A O 1
ATOM 1494 N N . LEU A 1 188 ? 9.833 -7.875 -18.234 1.00 52.81 188 LEU A N 1
ATOM 1495 C CA . LEU A 1 188 ? 8.435 -7.523 -17.947 1.00 52.81 188 LEU A CA 1
ATOM 1496 C C . LEU A 1 188 ? 8.036 -6.124 -18.453 1.00 52.81 188 LEU A C 1
ATOM 1498 O O . LEU A 1 188 ? 6.982 -5.966 -19.071 1.00 52.81 188 LEU A O 1
ATOM 1502 N N . SER A 1 189 ? 8.879 -5.112 -18.228 1.00 53.38 189 SER A N 1
ATOM 1503 C CA . SER A 1 189 ? 8.597 -3.707 -18.585 1.00 53.38 189 SER A CA 1
ATOM 1504 C C . SER A 1 189 ? 8.583 -3.445 -20.100 1.00 53.38 189 SER A C 1
ATOM 1506 O O . SER A 1 189 ? 7.770 -2.658 -20.593 1.00 53.38 189 SER A O 1
ATOM 1508 N N . SER A 1 190 ? 9.417 -4.158 -20.863 1.00 53.19 190 SER A N 1
ATOM 1509 C CA . SER A 1 190 ? 9.495 -4.061 -22.331 1.00 53.19 190 SER A CA 1
ATOM 1510 C C . SER A 1 190 ? 8.220 -4.513 -23.059 1.00 53.19 190 SER A C 1
ATOM 1512 O O . SER A 1 190 ? 8.042 -4.201 -24.235 1.00 53.19 190 SER A O 1
ATOM 1514 N N . ARG A 1 191 ? 7.297 -5.209 -22.376 1.00 53.31 191 ARG A N 1
ATOM 1515 C CA . ARG A 1 191 ? 6.090 -5.792 -22.987 1.00 53.31 191 ARG A CA 1
ATOM 1516 C C . ARG A 1 191 ? 4.875 -4.859 -23.038 1.00 53.31 191 ARG A C 1
ATOM 1518 O O . ARG A 1 191 ? 3.932 -5.185 -23.753 1.00 53.31 191 ARG A O 1
ATOM 1525 N N . LYS A 1 192 ? 4.855 -3.737 -22.301 1.00 53.34 192 LYS A N 1
ATOM 1526 C CA . LYS A 1 192 ? 3.631 -2.914 -22.145 1.00 53.34 192 LYS A CA 1
ATOM 1527 C C . LYS A 1 192 ? 3.777 -1.415 -22.419 1.00 53.34 192 LYS A C 1
ATOM 1529 O O . LYS A 1 192 ? 2.878 -0.847 -23.028 1.00 53.34 192 LYS A O 1
ATOM 1534 N N . VAL A 1 193 ? 4.870 -0.766 -22.004 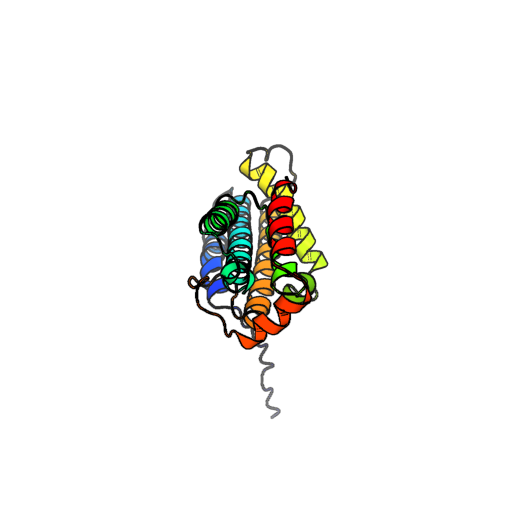1.00 53.75 193 VAL A N 1
ATOM 1535 C CA . VAL A 1 193 ? 4.991 0.709 -22.115 1.00 53.75 193 VAL A CA 1
ATOM 1536 C C . VAL A 1 193 ? 5.473 1.163 -23.503 1.00 53.75 193 VAL A C 1
ATOM 1538 O O . VAL A 1 193 ? 5.389 2.342 -23.832 1.00 53.75 193 VAL A O 1
ATOM 1541 N N . GLY A 1 194 ? 5.873 0.230 -24.371 1.00 60.09 194 GLY A N 1
ATOM 1542 C CA . GLY A 1 194 ? 6.246 0.527 -25.753 1.00 60.09 194 GLY A CA 1
ATOM 1543 C C . GLY A 1 194 ? 7.529 1.356 -25.826 1.00 60.09 194 GLY A C 1
ATOM 1544 O O . GLY A 1 194 ? 8.618 0.790 -25.793 1.00 60.09 194 GLY A O 1
ATOM 1545 N N . ASP A 1 195 ? 7.394 2.683 -25.918 1.00 55.59 195 ASP A N 1
ATOM 1546 C CA . ASP A 1 195 ? 8.482 3.644 -26.120 1.00 55.59 195 ASP A CA 1
ATOM 1547 C C . ASP A 1 195 ? 8.450 4.844 -25.144 1.00 55.59 195 ASP A C 1
ATOM 1549 O O . ASP A 1 195 ? 7.560 5.013 -24.303 1.00 55.59 195 ASP A O 1
ATOM 1553 N N . LEU A 1 196 ? 9.473 5.695 -25.248 1.00 55.97 196 LEU A N 1
ATOM 1554 C CA . LEU A 1 196 ? 9.646 6.881 -24.411 1.00 55.97 196 LEU A CA 1
ATOM 1555 C C . LEU A 1 196 ? 8.498 7.897 -24.560 1.00 55.97 196 LEU A C 1
ATOM 1557 O O . LEU A 1 196 ? 8.166 8.594 -23.599 1.00 55.97 196 LEU A O 1
ATOM 1561 N N . GLU A 1 197 ? 7.885 7.995 -25.741 1.00 57.94 197 GLU A N 1
ATOM 1562 C CA . GLU A 1 197 ? 6.803 8.948 -26.004 1.00 57.94 197 GLU A CA 1
ATOM 1563 C C . GLU A 1 197 ? 5.476 8.455 -25.405 1.00 57.94 197 GLU A C 1
ATOM 1565 O O . GLU A 1 197 ? 4.718 9.251 -24.843 1.00 57.94 197 GLU A O 1
ATOM 1570 N N . GLY A 1 198 ? 5.239 7.140 -25.401 1.00 61.72 198 GLY A N 1
ATOM 1571 C CA . GLY A 1 198 ? 4.162 6.490 -24.654 1.00 61.72 198 GLY A CA 1
ATOM 1572 C C . GLY A 1 198 ? 4.255 6.771 -23.155 1.00 61.72 198 GLY A C 1
ATOM 1573 O O . GLY A 1 198 ? 3.276 7.199 -22.538 1.00 61.72 198 GLY A O 1
ATOM 1574 N N . PHE A 1 199 ? 5.455 6.656 -22.581 1.00 60.56 199 PHE A N 1
ATOM 1575 C CA . PHE A 1 199 ? 5.692 6.991 -21.176 1.00 60.56 199 PHE A CA 1
ATOM 1576 C C . PHE A 1 199 ? 5.489 8.489 -20.875 1.00 60.56 199 PHE A C 1
ATOM 1578 O O . PHE A 1 199 ? 4.867 8.849 -19.873 1.00 60.56 199 PHE A O 1
ATOM 1585 N N . LYS A 1 200 ? 5.939 9.388 -21.761 1.00 59.94 200 LYS A N 1
ATOM 1586 C CA . LYS A 1 200 ? 5.705 10.840 -21.626 1.00 59.94 200 LYS A CA 1
ATOM 1587 C C . LYS A 1 200 ? 4.217 11.192 -21.688 1.00 59.94 200 LYS A C 1
ATOM 1589 O O . LYS A 1 200 ? 3.754 12.012 -20.895 1.00 59.94 200 LYS A O 1
ATOM 1594 N N . ASN A 1 201 ? 3.458 10.575 -22.590 1.00 62.06 201 ASN A N 1
ATOM 1595 C CA . ASN A 1 201 ? 2.014 10.789 -22.699 1.00 62.06 201 ASN A CA 1
ATOM 1596 C C . ASN A 1 201 ? 1.254 10.228 -21.491 1.00 62.06 201 ASN A C 1
ATOM 1598 O O . ASN A 1 201 ? 0.335 10.883 -20.999 1.00 62.06 201 ASN A O 1
ATOM 1602 N N . TYR A 1 202 ? 1.700 9.097 -20.942 1.00 61.09 202 TYR A N 1
ATOM 1603 C CA . TYR A 1 202 ? 1.201 8.560 -19.676 1.00 61.09 202 TYR A CA 1
ATOM 1604 C C . TYR A 1 202 ? 1.393 9.549 -18.512 1.00 61.09 202 TYR A C 1
ATOM 1606 O O . TYR A 1 202 ? 0.434 9.895 -17.818 1.00 61.09 202 TYR A O 1
ATOM 1614 N N . LEU A 1 203 ? 2.607 10.088 -18.339 1.00 59.22 203 LEU A N 1
ATOM 1615 C CA . LEU A 1 203 ? 2.891 11.078 -17.291 1.00 59.22 203 LEU A CA 1
ATOM 1616 C C . LEU A 1 203 ? 2.054 12.357 -17.444 1.00 59.22 203 LEU A C 1
ATOM 1618 O O . LEU A 1 203 ? 1.654 12.955 -16.444 1.00 59.22 203 LEU A O 1
ATOM 1622 N N . ARG A 1 204 ? 1.766 12.772 -18.685 1.00 60.69 204 ARG A N 1
ATOM 1623 C CA . ARG A 1 204 ? 0.877 13.908 -18.973 1.00 60.69 204 ARG A CA 1
ATOM 1624 C C . ARG A 1 204 ? -0.578 13.595 -18.593 1.00 60.69 204 ARG A C 1
ATOM 1626 O O . ARG A 1 204 ? -1.204 14.440 -17.960 1.00 60.69 204 ARG A O 1
ATOM 1633 N N . GLY A 1 205 ? -1.078 12.395 -18.903 1.00 57.22 205 GLY A N 1
ATOM 1634 C CA . GLY A 1 205 ? -2.450 11.955 -18.599 1.00 57.22 205 GLY A CA 1
ATOM 1635 C C . GLY A 1 205 ? -2.736 11.726 -17.109 1.00 57.22 205 GLY A C 1
ATOM 1636 O O . GLY A 1 205 ? -3.871 11.884 -16.662 1.00 57.22 205 GLY A O 1
ATOM 1637 N N . LEU A 1 206 ? -1.712 11.456 -16.291 1.00 52.50 206 LEU A N 1
ATOM 1638 C CA . LEU A 1 206 ? -1.855 11.405 -14.828 1.00 52.50 206 LEU A CA 1
ATOM 1639 C C . LEU A 1 206 ? -2.336 12.733 -14.207 1.00 52.50 206 LEU A C 1
ATOM 1641 O O . LEU A 1 206 ? -2.818 12.725 -13.075 1.00 52.50 206 LEU A O 1
ATOM 1645 N N . LYS A 1 207 ? -2.242 13.868 -14.919 1.00 48.53 207 LYS A N 1
ATOM 1646 C CA . LYS A 1 207 ? -2.789 15.160 -14.461 1.00 48.53 207 LYS A CA 1
ATOM 1647 C C . LYS A 1 207 ? -4.318 15.212 -14.438 1.00 48.53 207 LYS A C 1
ATOM 1649 O O . LYS A 1 207 ? -4.862 16.044 -13.702 1.00 48.53 207 LYS A O 1
ATOM 1654 N N . ASP A 1 208 ? -4.968 14.351 -15.218 1.00 39.84 208 ASP A N 1
ATOM 1655 C CA . ASP A 1 208 ? -6.409 14.396 -15.480 1.00 39.84 208 ASP A CA 1
ATOM 1656 C C . ASP A 1 208 ? -7.212 13.440 -14.583 1.00 39.84 208 ASP A C 1
ATOM 1658 O O . ASP A 1 208 ? -8.429 13.568 -14.479 1.00 39.84 208 ASP A O 1
ATOM 1662 N N . TYR A 1 209 ? -6.538 12.545 -13.849 1.00 36.97 209 TYR A N 1
ATOM 1663 C CA . TYR A 1 209 ? -7.128 11.771 -12.750 1.00 36.97 209 TYR A CA 1
ATOM 1664 C C . TYR A 1 209 ? -7.219 12.639 -11.484 1.00 36.97 209 TYR A C 1
ATOM 1666 O O . TYR A 1 209 ? -6.465 12.455 -10.523 1.00 36.97 209 TYR A O 1
ATOM 1674 N N . ARG A 1 210 ? -8.114 13.630 -11.517 1.00 39.19 210 ARG A N 1
ATOM 1675 C CA . ARG A 1 210 ? -8.519 14.434 -10.355 1.00 39.19 210 ARG A CA 1
ATOM 1676 C C . ARG A 1 210 ? -9.789 13.890 -9.722 1.00 39.19 210 ARG A C 1
ATOM 1678 O O . ARG A 1 210 ? -10.702 13.504 -10.480 1.00 39.19 210 ARG A O 1
#

Radius of gyration: 19.35 Å; chains: 1; bounding box: 42×65×52 Å

Secondary structure (DSSP, 8-state):
---------------HHHHHHHHHHHHHHHH---TTHHHHHHHHHHHHHHHHHHHHHHHHHHHSHHHHT--SHHHHHHHHHHHHH----HHHHHHHHHHHHS--HHHHH-TTHHHHHHHHHHHHHHHHHHHTT-GGG----HHHHHHHHHHHHHHHHHHHHHHHHHTS--S-SS-TTSPP-HHHHHHHHTTTS-SHHHHHHHHHHTTS--

Sequence (210 aa):
MLDNSENGKETPKFTTGYNEEFSNIDLLLKNSKSSKLGVDIFCLSWIKAERQMRKLFMCLAYQSDLISALDSPTEKTLMEDHLRSARVYLGGFRVGIEDLSGLTLQALVGPNYNNLNRAIENGKTLRDKVFHGQISDSRYDTQQLINLADEIRQWCQNLAVSAHEQIGYDGFEDKALRKLNKVAFNDLSSRKVGDLEGFKNYLRGLKDYR

Foldseek 3Di:
DDDPDDDPPPDPDFDPLLCVLCVVLVVLVPDPPDQCNLVVLLVSLLVLLQLLLLLLLLLLVLLDCLLVPPPDPVVNVVVVCLSVVPPLPSVLSQVSNCQSQVDHLCRQLDDCCVVLVVLVVVSVVVVVCVVVVNPPPDPDHSVNSNVSSVSSSSSLRSNQVSCCVQVVGRSRDPPSPPNDPSPRSVVNNCPGQPHSVSVVVSSVCSVVPD

pLDDT: mean 74.81, std 18.32, range [31.91, 97.38]